Protein AF-A0A382U5X6-F1 (afdb_monomer_lite)

Sequence (295 aa):
SGGQSSEWSYINDYNFIKDKYFFIEQKFKSQYYPLKVNSGNLVHSYNPNGIIYDYEIYKKSITSNDEGVLDIVYGTAYINPQDFSSTQISGNWKKLIEGQDYEIDRLLGYIRLNTVSSQEAVAICYDYGDYDYNTGTFSQDSTVTNGTDLILIYDICKDPNYNGTDENCDTDGDGIVNEEGDDYDEFNDNPGFQPQEPKPITMKLIKLDSPTTPNYDTWALMFKNVYSLGNSISDLNSLELDMVYNNAGLEETHSQVNNFQSFLTIFGLDTRNSNGDELIDPSNEFYLGDGKIDN

Organism: NCBI:txid408172

pLDDT: mean 88.71, std 10.94, range [35.91, 98.62]

Structure (mmCIF, N/CA/C/O backbone):
data_AF-A0A382U5X6-F1
#
_entry.id   AF-A0A382U5X6-F1
#
loop_
_atom_site.group_PDB
_atom_site.id
_atom_site.type_symbol
_atom_site.label_atom_id
_atom_site.label_alt_id
_atom_site.label_comp_id
_atom_site.label_asym_id
_atom_site.label_entity_id
_atom_site.label_seq_id
_atom_site.pdbx_PDB_ins_code
_atom_site.Cartn_x
_atom_site.Cartn_y
_atom_site.Cartn_z
_atom_site.occupancy
_atom_site.B_iso_or_equiv
_atom_site.auth_seq_id
_atom_site.auth_comp_id
_atom_site.auth_asym_id
_atom_site.auth_atom_id
_atom_site.pdbx_PDB_model_num
ATOM 1 N N . SER A 1 1 ? -7.983 -30.057 39.182 1.00 38.06 1 SER A N 1
ATOM 2 C CA . SER A 1 1 ? -8.693 -28.772 39.263 1.00 38.06 1 SER A CA 1
ATOM 3 C C . SER A 1 1 ? -7.635 -27.688 39.300 1.00 38.06 1 SER A C 1
ATOM 5 O O . SER A 1 1 ? -7.040 -27.479 40.348 1.00 38.06 1 SER A O 1
ATOM 7 N N . GLY A 1 2 ? -7.258 -27.160 38.137 1.00 35.91 2 GLY A N 1
ATOM 8 C CA . GLY A 1 2 ? -6.264 -26.095 38.012 1.00 35.91 2 GLY A CA 1
ATOM 9 C C . GLY A 1 2 ? -6.978 -24.900 37.412 1.00 35.91 2 GLY A C 1
ATOM 10 O O . GLY A 1 2 ? -7.351 -24.959 36.246 1.00 35.91 2 GLY A O 1
ATOM 11 N N . GLY A 1 3 ? -7.263 -23.895 38.238 1.00 43.94 3 GLY A N 1
ATOM 12 C CA . GLY A 1 3 ? -7.874 -22.656 37.778 1.00 43.94 3 GLY A CA 1
ATOM 13 C C . GLY A 1 3 ? -6.908 -21.941 36.846 1.00 43.94 3 GLY A C 1
ATOM 14 O O . GLY A 1 3 ? -5.771 -21.677 37.232 1.00 43.94 3 GLY A O 1
ATOM 15 N N . GLN A 1 4 ? -7.349 -21.653 35.626 1.00 51.72 4 GLN A N 1
ATOM 16 C CA . GLN A 1 4 ? -6.751 -20.567 34.867 1.00 51.72 4 GLN A CA 1
ATOM 17 C C . GLN A 1 4 ? -7.168 -19.274 35.569 1.00 51.72 4 GLN A C 1
ATOM 19 O O . GLN A 1 4 ? -8.358 -19.040 35.778 1.00 51.72 4 GLN A O 1
ATOM 24 N N . SER A 1 5 ? -6.200 -18.482 36.022 1.00 56.75 5 SER A N 1
ATOM 25 C CA . SER A 1 5 ? -6.476 -17.119 36.459 1.00 56.75 5 SER A CA 1
ATOM 26 C C . SER A 1 5 ? -6.761 -16.284 35.217 1.00 56.75 5 SER A C 1
ATOM 28 O O . SER A 1 5 ? -5.902 -16.170 34.346 1.00 56.75 5 SER A O 1
ATOM 30 N N . SER A 1 6 ? -7.959 -15.713 35.133 1.00 61.34 6 SER A N 1
ATOM 31 C CA . SER A 1 6 ? -8.239 -14.608 34.221 1.00 61.34 6 SER A CA 1
ATOM 32 C C . SER A 1 6 ? -7.416 -13.401 34.682 1.00 61.34 6 SER A C 1
ATOM 34 O O . SER A 1 6 ? -7.640 -12.891 35.783 1.00 61.34 6 SER A O 1
ATOM 36 N N . GLU A 1 7 ? -6.439 -12.976 33.885 1.00 72.69 7 GLU A N 1
ATOM 37 C CA . GLU A 1 7 ? -5.672 -11.752 34.128 1.00 72.69 7 GLU A CA 1
ATOM 38 C C . GLU A 1 7 ? -6.124 -10.676 33.143 1.00 72.69 7 GLU A C 1
ATOM 40 O O . GLU A 1 7 ? -6.066 -10.870 31.931 1.00 72.69 7 GLU A O 1
ATOM 45 N N . TRP A 1 8 ? -6.571 -9.534 33.667 1.00 77.94 8 TRP A N 1
ATOM 46 C CA . TRP A 1 8 ? -6.856 -8.357 32.854 1.00 77.94 8 TRP A CA 1
ATOM 47 C C . TRP A 1 8 ? -5.548 -7.692 32.429 1.00 77.94 8 TRP A C 1
ATOM 49 O O . TRP A 1 8 ? -4.698 -7.382 33.269 1.00 77.94 8 TRP A O 1
ATOM 59 N N . SER A 1 9 ? -5.401 -7.428 31.133 1.00 85.25 9 SER A N 1
ATOM 60 C CA . SER A 1 9 ? -4.307 -6.623 30.589 1.00 85.25 9 SER A CA 1
ATOM 61 C C . SER A 1 9 ? -4.828 -5.270 30.123 1.00 85.25 9 SER A C 1
ATOM 63 O O . SER A 1 9 ? -5.747 -5.210 29.311 1.00 85.25 9 SER A O 1
ATOM 65 N N . TYR A 1 10 ? -4.204 -4.188 30.585 1.00 88.94 10 TYR A N 1
ATOM 66 C CA . TYR A 1 10 ? -4.558 -2.831 30.173 1.00 88.94 10 TYR A CA 1
ATOM 67 C C . TYR A 1 10 ? -3.724 -2.401 28.968 1.00 88.94 10 TYR A C 1
ATOM 69 O O . TYR A 1 10 ? -2.491 -2.465 28.994 1.00 88.94 10 TYR A O 1
ATOM 77 N N . ILE A 1 11 ? -4.396 -1.916 27.926 1.00 91.44 11 ILE A N 1
ATOM 78 C CA . ILE A 1 11 ? -3.765 -1.371 26.725 1.00 91.44 11 ILE A CA 1
ATOM 79 C C . ILE A 1 11 ? -4.291 0.049 26.530 1.00 91.44 11 ILE A C 1
ATOM 81 O O . ILE A 1 11 ? -5.480 0.249 26.308 1.00 91.44 11 ILE A O 1
ATOM 85 N N . ASN A 1 12 ? -3.403 1.041 26.615 1.00 92.81 12 ASN A N 1
ATOM 86 C CA . ASN A 1 12 ? -3.783 2.428 26.357 1.00 92.81 12 ASN A CA 1
ATOM 87 C C . ASN A 1 12 ? -4.057 2.650 24.864 1.00 92.81 12 ASN A C 1
ATOM 89 O O . ASN A 1 12 ? -3.434 2.016 24.009 1.00 92.81 12 ASN A O 1
ATOM 93 N N . ASP A 1 13 ? -4.910 3.620 24.546 1.00 90.88 13 ASP A N 1
ATOM 94 C CA . ASP A 1 13 ? -5.242 4.022 23.173 1.00 90.88 13 ASP A CA 1
ATOM 95 C C . ASP A 1 13 ? -3.999 4.363 22.328 1.00 90.88 13 ASP A C 1
ATOM 97 O O . ASP A 1 13 ? -3.944 4.036 21.143 1.00 90.88 13 ASP A O 1
ATOM 101 N N . TYR A 1 14 ? -2.958 4.927 22.946 1.00 90.88 14 TYR A N 1
ATOM 102 C CA . TYR A 1 14 ? -1.676 5.260 22.316 1.00 90.88 14 TYR A CA 1
ATOM 103 C C . TYR A 1 14 ? -0.675 4.090 22.202 1.00 90.88 14 TYR A C 1
ATOM 105 O O . TYR A 1 14 ? 0.412 4.276 21.641 1.00 90.88 14 TYR A O 1
ATOM 113 N N . ASN A 1 15 ? -1.017 2.897 22.706 1.00 93.81 15 ASN A N 1
ATOM 114 C CA . ASN A 1 15 ? -0.191 1.680 22.644 1.00 93.81 15 ASN A CA 1
ATOM 115 C C . ASN A 1 15 ? -0.479 0.809 21.403 1.00 93.81 15 ASN A C 1
ATOM 117 O O . ASN A 1 15 ? -0.161 -0.381 21.392 1.00 93.81 15 ASN A O 1
ATOM 121 N N . PHE A 1 16 ? -1.075 1.373 20.350 1.00 93.75 16 PHE A N 1
ATOM 122 C CA . PHE A 1 16 ? -1.226 0.675 19.073 1.00 93.75 16 PHE A CA 1
ATOM 123 C C . PHE A 1 16 ? 0.141 0.276 18.485 1.00 93.75 16 PHE A C 1
ATOM 125 O O . PHE A 1 16 ? 1.172 0.909 18.739 1.00 93.75 16 PHE A O 1
ATOM 132 N N . ILE A 1 17 ? 0.153 -0.774 17.666 1.00 93.50 17 ILE A N 1
ATOM 133 C CA . ILE A 1 17 ? 1.356 -1.275 17.001 1.00 93.50 17 ILE A CA 1
ATOM 134 C C . ILE A 1 17 ? 1.826 -0.247 15.965 1.00 93.50 17 ILE A C 1
ATOM 136 O O . ILE A 1 17 ? 1.115 0.072 15.013 1.00 93.50 17 ILE A O 1
ATOM 140 N N . LYS A 1 18 ? 3.049 0.255 16.139 1.00 92.56 18 LYS A N 1
ATOM 141 C CA . LYS A 1 18 ? 3.674 1.249 15.254 1.00 92.56 18 LYS A CA 1
ATOM 142 C C . LYS A 1 18 ? 4.521 0.586 14.175 1.00 92.56 18 LYS A C 1
ATOM 144 O O . LYS A 1 18 ? 5.005 -0.526 14.367 1.00 92.56 18 LYS A O 1
ATOM 149 N N . ASP A 1 19 ? 4.700 1.293 13.060 1.00 93.38 19 ASP A N 1
ATOM 150 C CA . ASP A 1 19 ? 5.610 0.931 11.961 1.00 93.38 19 ASP A CA 1
ATOM 151 C C . ASP A 1 19 ? 5.390 -0.462 11.344 1.00 93.38 19 ASP A C 1
ATOM 153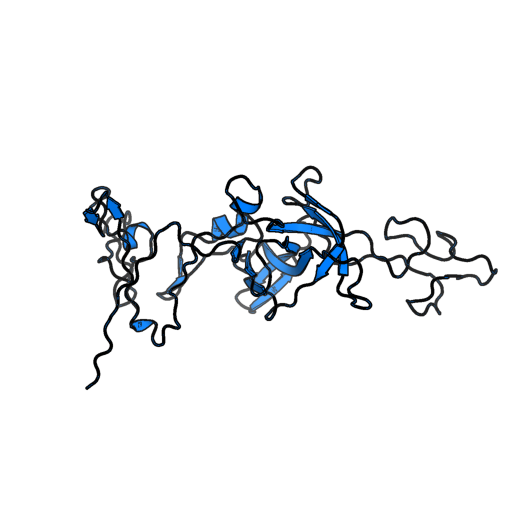 O O . ASP A 1 19 ? 6.279 -0.993 10.684 1.00 93.38 19 ASP A O 1
ATOM 157 N N . LYS A 1 20 ? 4.198 -1.046 11.523 1.00 95.12 20 LYS A N 1
ATOM 158 C CA . LYS A 1 20 ? 3.883 -2.400 11.047 1.00 95.12 20 LYS A CA 1
ATOM 159 C C . LYS A 1 20 ? 2.759 -2.446 10.022 1.00 95.12 20 LYS A C 1
ATOM 161 O O . LYS A 1 20 ? 2.843 -3.222 9.079 1.00 95.12 20 LYS A O 1
ATOM 166 N N . TYR A 1 21 ? 1.724 -1.633 10.198 1.00 97.12 21 TYR A N 1
ATOM 167 C CA . TYR A 1 21 ? 0.546 -1.635 9.337 1.00 97.12 21 TYR A CA 1
ATOM 168 C C . TYR A 1 21 ? 0.398 -0.287 8.640 1.00 97.12 21 TYR A C 1
ATOM 170 O O . TYR A 1 21 ? 0.416 0.759 9.297 1.00 97.12 21 TYR A O 1
ATOM 178 N N . PHE A 1 22 ? 0.224 -0.310 7.322 1.00 97.81 22 PHE A N 1
ATOM 179 C CA . PHE A 1 22 ? 0.065 0.891 6.507 1.00 97.81 22 PHE A CA 1
ATOM 180 C C . PHE A 1 22 ? -1.039 0.681 5.480 1.00 97.81 22 PHE A C 1
ATOM 182 O O . PHE A 1 22 ? -1.065 -0.332 4.790 1.00 97.81 22 PHE A O 1
ATOM 189 N N . PHE A 1 23 ? -1.938 1.648 5.352 1.00 98.12 23 PHE A N 1
ATOM 190 C CA . PHE A 1 23 ? -2.791 1.744 4.178 1.00 98.12 23 PHE A CA 1
ATOM 191 C C . PHE A 1 23 ? -1.944 2.156 2.979 1.00 98.12 23 PHE A C 1
ATOM 193 O O . PHE A 1 23 ? -1.077 3.021 3.097 1.00 98.12 23 PHE A O 1
ATOM 200 N N . ILE A 1 24 ? -2.225 1.573 1.820 1.00 97.75 24 ILE A N 1
ATOM 201 C CA . ILE A 1 24 ? -1.550 1.933 0.570 1.00 97.75 24 ILE A CA 1
ATOM 202 C C . ILE A 1 24 ? -1.924 3.367 0.201 1.00 97.75 24 ILE A C 1
ATOM 204 O O . ILE A 1 24 ? -1.068 4.155 -0.180 1.00 97.75 24 ILE A O 1
ATOM 208 N N . GLU A 1 25 ? -3.184 3.747 0.422 1.00 95.81 25 GLU A N 1
ATOM 209 C CA . GLU A 1 25 ? -3.695 5.093 0.194 1.00 95.81 25 GLU A CA 1
ATOM 210 C C . GLU A 1 25 ? -4.748 5.513 1.213 1.00 95.81 25 GLU A C 1
ATOM 212 O O . GLU A 1 25 ? -5.454 4.702 1.816 1.00 95.81 25 GLU A O 1
ATOM 217 N N . GLN A 1 26 ? -4.936 6.828 1.310 1.00 93.81 26 GLN A N 1
ATOM 218 C CA . GLN A 1 26 ? -5.955 7.429 2.158 1.00 93.81 26 GLN A CA 1
ATOM 219 C C . GLN A 1 26 ? -7.383 6.991 1.782 1.00 93.81 26 GLN A C 1
ATOM 221 O O . GLN A 1 26 ? -8.228 6.901 2.671 1.00 93.81 26 GLN A O 1
ATOM 226 N N . LYS A 1 27 ? -7.655 6.679 0.504 1.00 93.25 27 LYS A N 1
ATOM 227 C CA . LYS A 1 27 ? -8.984 6.226 0.054 1.00 93.25 27 LYS A CA 1
ATOM 228 C C . LYS A 1 27 ? -9.398 4.891 0.683 1.00 93.25 27 LYS A C 1
ATOM 230 O O . LYS A 1 27 ? -10.549 4.734 1.081 1.00 93.25 27 LYS A O 1
ATOM 235 N N . PHE A 1 28 ? -8.450 3.968 0.835 1.00 95.94 28 PHE A N 1
ATOM 236 C CA . PHE A 1 28 ? -8.688 2.669 1.460 1.00 95.94 28 PHE A CA 1
ATOM 237 C C . PHE A 1 28 ? -8.982 2.845 2.946 1.00 95.94 28 PHE A C 1
ATOM 239 O O . PHE A 1 28 ? -9.991 2.365 3.458 1.00 95.94 28 PHE A O 1
ATOM 246 N N . LYS A 1 29 ? -8.183 3.683 3.613 1.00 94.38 29 LYS A N 1
ATOM 247 C CA . LYS A 1 29 ? -8.413 4.064 5.007 1.00 94.38 29 LYS A CA 1
ATOM 248 C C . LYS A 1 29 ? -9.790 4.691 5.234 1.00 94.38 29 LYS A C 1
ATOM 250 O O . LYS A 1 29 ? -10.439 4.382 6.227 1.00 94.38 29 LYS A O 1
ATOM 255 N N . SER A 1 30 ? -10.232 5.582 4.343 1.00 92.25 30 SER A N 1
ATOM 256 C CA . SER A 1 30 ? -11.528 6.256 4.483 1.00 92.25 30 SER A CA 1
ATOM 257 C C . SER A 1 30 ? -12.727 5.330 4.277 1.00 92.25 30 SER A C 1
ATOM 259 O O . SER A 1 30 ? -13.818 5.665 4.717 1.00 92.25 30 SER A O 1
ATOM 261 N N . GLN A 1 31 ? -12.535 4.190 3.608 1.00 91.56 31 GLN A N 1
ATOM 262 C CA . GLN A 1 31 ? -13.571 3.175 3.387 1.00 91.56 31 GLN A CA 1
ATOM 263 C C . GLN A 1 31 ? -13.584 2.097 4.475 1.00 91.56 31 GLN A C 1
ATOM 265 O O . GLN A 1 31 ? -14.618 1.477 4.707 1.00 91.56 31 GLN A O 1
ATOM 270 N N . TYR A 1 32 ? -12.452 1.898 5.152 1.00 90.88 32 TYR A N 1
ATOM 271 C CA . TYR A 1 32 ? -12.243 0.837 6.134 1.00 90.88 32 TYR A CA 1
ATOM 272 C C . TYR A 1 32 ? -13.220 0.892 7.324 1.00 90.88 32 TYR A C 1
ATOM 274 O O . TYR A 1 32 ? -13.565 -0.142 7.906 1.00 90.88 32 TYR A O 1
ATOM 282 N N . TYR A 1 33 ? -13.680 2.101 7.662 1.00 85.81 33 TYR A N 1
ATOM 283 C CA . TYR A 1 33 ? -14.683 2.378 8.686 1.00 85.81 33 TYR A CA 1
ATOM 284 C C . TYR A 1 33 ? -15.804 3.278 8.131 1.00 85.81 33 TYR A C 1
ATOM 286 O O . TYR A 1 33 ? -15.546 4.083 7.236 1.00 85.81 33 TYR A O 1
ATOM 294 N N . PRO A 1 34 ? -17.026 3.219 8.690 1.00 83.19 34 PRO A N 1
ATOM 295 C CA . PRO A 1 34 ? -17.451 2.330 9.774 1.00 83.19 34 PRO A CA 1
ATOM 296 C C . PRO A 1 34 ? -17.554 0.863 9.328 1.00 83.19 34 PRO A C 1
ATOM 298 O O . PRO A 1 34 ? -17.600 0.556 8.135 1.00 83.19 34 PRO A O 1
ATOM 301 N N . LEU A 1 35 ? -17.574 -0.046 10.305 1.00 82.12 35 LEU A N 1
ATOM 302 C CA . LEU A 1 35 ? -17.834 -1.464 10.054 1.00 82.12 35 LEU A CA 1
ATOM 303 C C . LEU A 1 35 ? -19.263 -1.646 9.533 1.00 82.12 35 LEU A C 1
ATOM 305 O O . LEU A 1 35 ? -20.164 -0.880 9.879 1.00 82.12 35 LEU A O 1
ATOM 309 N N . LYS A 1 36 ? -19.470 -2.667 8.702 1.00 78.19 36 LYS A N 1
ATOM 310 C CA . LYS A 1 36 ? -20.789 -3.054 8.195 1.00 78.19 36 LYS A CA 1
ATOM 311 C C . LYS A 1 36 ? -21.181 -4.434 8.678 1.00 78.19 36 LYS A C 1
ATOM 313 O O . LYS A 1 36 ? -20.342 -5.266 9.008 1.00 78.19 36 LYS A O 1
ATOM 318 N N . VAL A 1 37 ? -22.483 -4.677 8.669 1.00 72.56 37 VAL A N 1
ATOM 319 C CA . VAL A 1 37 ? -23.058 -5.977 8.984 1.00 72.56 37 VAL A CA 1
ATOM 320 C C . VAL A 1 37 ? -23.061 -6.854 7.742 1.00 72.56 37 VAL A C 1
ATOM 322 O O . VAL A 1 37 ? -23.619 -6.479 6.712 1.00 72.56 37 VAL A O 1
ATOM 325 N N . ASN A 1 38 ? -22.461 -8.037 7.849 1.00 75.56 38 ASN A N 1
ATOM 326 C CA . ASN A 1 38 ? -22.581 -9.085 6.845 1.00 75.56 38 ASN A CA 1
ATOM 327 C C . ASN A 1 38 ? -22.819 -10.428 7.536 1.00 75.56 38 ASN A C 1
ATOM 329 O O . ASN A 1 38 ? -21.957 -10.918 8.262 1.00 75.56 38 ASN A O 1
ATOM 333 N N . SER A 1 39 ? -23.999 -11.011 7.306 1.00 74.81 39 SER A N 1
ATOM 334 C CA . SER A 1 39 ? -24.390 -12.326 7.836 1.00 74.81 39 SER A CA 1
ATOM 335 C C . SER A 1 39 ? -24.188 -12.459 9.352 1.00 74.81 39 SER A C 1
ATOM 337 O O . SER A 1 39 ? -23.677 -13.467 9.826 1.00 74.81 39 SER A O 1
ATOM 339 N N . GLY A 1 40 ? -24.544 -11.414 10.106 1.00 66.06 40 GLY A N 1
ATOM 340 C CA . GLY A 1 40 ? -24.406 -11.389 11.565 1.00 66.06 40 GLY A CA 1
ATOM 341 C C . GLY A 1 40 ? -23.000 -11.074 12.085 1.00 66.06 40 GLY A C 1
ATOM 342 O O . GLY A 1 40 ? -22.837 -10.975 13.293 1.00 66.06 40 GLY A O 1
ATOM 343 N N . ASN A 1 41 ? -22.009 -10.841 11.211 1.00 71.44 41 ASN A N 1
ATOM 344 C CA . ASN A 1 41 ? -20.644 -10.447 11.583 1.00 71.44 41 ASN A CA 1
ATOM 345 C C . ASN A 1 41 ? -20.367 -8.972 11.262 1.00 71.44 41 ASN A C 1
ATOM 347 O O . ASN A 1 41 ? -20.966 -8.390 10.352 1.00 71.44 41 ASN A O 1
ATOM 351 N N . LEU A 1 42 ? -19.500 -8.327 12.050 1.00 76.12 42 LEU A N 1
ATOM 352 C CA . LEU A 1 42 ? -18.957 -7.009 11.708 1.00 76.12 42 LEU A CA 1
ATOM 353 C C . LEU A 1 42 ? -17.804 -7.208 10.727 1.00 76.12 42 LEU A C 1
ATOM 355 O O . LEU A 1 42 ? -16.870 -7.956 11.003 1.00 76.12 42 LEU A O 1
ATOM 359 N N . VAL A 1 43 ? -17.877 -6.549 9.577 1.00 83.69 43 VAL A N 1
ATOM 360 C CA . VAL A 1 43 ? -16.863 -6.635 8.527 1.00 83.69 43 VAL A CA 1
ATOM 361 C C . VAL A 1 43 ? -16.417 -5.246 8.097 1.00 83.69 43 VAL A C 1
ATOM 363 O O . VAL A 1 43 ? -17.193 -4.286 8.110 1.00 83.69 43 VAL A O 1
ATOM 366 N N . HIS A 1 44 ? -15.155 -5.136 7.695 1.00 90.19 44 HIS A N 1
ATOM 367 C CA . HIS A 1 44 ? -14.653 -3.931 7.048 1.00 90.19 44 HIS A CA 1
ATOM 368 C C . HIS A 1 44 ? -15.320 -3.738 5.688 1.00 90.19 44 HIS A C 1
ATOM 370 O O . HIS A 1 44 ? -15.681 -4.697 5.003 1.00 90.19 44 HIS A O 1
ATOM 376 N N . SER A 1 45 ? -15.488 -2.478 5.301 1.00 88.94 45 SER A N 1
ATOM 377 C CA . SER A 1 45 ? -16.020 -2.129 3.989 1.00 88.94 45 SER A CA 1
ATOM 378 C C . SER A 1 45 ? -14.897 -1.834 3.008 1.00 88.94 45 SER A C 1
ATOM 380 O O . SER A 1 45 ? -13.878 -1.253 3.370 1.00 88.94 45 SER A O 1
ATOM 382 N N . TYR A 1 46 ? -15.135 -2.162 1.745 1.00 92.44 46 TYR A N 1
ATOM 383 C CA . TYR A 1 46 ? -14.327 -1.711 0.620 1.00 92.44 46 TYR A CA 1
ATOM 384 C C . TYR A 1 46 ? -15.219 -1.425 -0.585 1.00 92.44 46 TYR A C 1
ATOM 386 O O . TYR A 1 46 ? -16.371 -1.869 -0.642 1.00 92.44 46 TYR A O 1
ATOM 394 N N . ASN A 1 47 ? -14.696 -0.654 -1.537 1.00 92.94 47 ASN A N 1
ATOM 395 C CA . ASN A 1 47 ? -15.297 -0.529 -2.857 1.00 92.94 47 ASN A CA 1
ATOM 396 C C . ASN A 1 47 ? -14.719 -1.631 -3.755 1.00 92.94 47 ASN A C 1
ATOM 398 O O . ASN A 1 47 ? -13.505 -1.626 -3.949 1.00 92.94 47 ASN A O 1
ATOM 402 N N . PRO A 1 48 ? -15.534 -2.551 -4.303 1.00 94.31 48 PRO A N 1
ATOM 403 C CA . PRO A 1 48 ? -15.036 -3.568 -5.226 1.00 94.31 48 PRO A CA 1
ATOM 404 C C . PRO A 1 48 ? -14.421 -2.967 -6.489 1.00 94.31 48 PRO A C 1
ATOM 406 O O . PRO A 1 48 ? -13.591 -3.634 -7.090 1.00 94.31 48 PRO A O 1
ATOM 409 N N . ASN A 1 49 ? -14.787 -1.730 -6.852 1.00 94.56 49 ASN A N 1
ATOM 410 C CA . ASN A 1 49 ? -14.220 -1.030 -7.995 1.00 94.56 49 ASN A CA 1
ATOM 411 C C . ASN A 1 49 ? -13.129 -0.054 -7.531 1.00 94.56 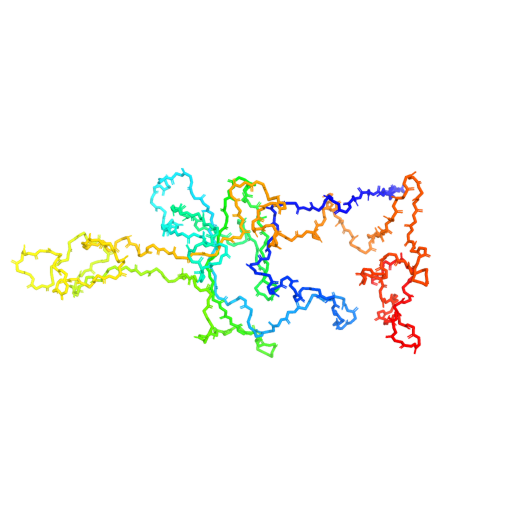49 ASN A C 1
ATOM 413 O O . ASN A 1 49 ? -13.423 0.951 -6.872 1.00 94.56 49 ASN A O 1
ATOM 417 N N . GLY A 1 50 ? -11.870 -0.340 -7.849 1.00 93.88 50 GLY A N 1
ATOM 418 C CA . GLY A 1 50 ? -10.710 0.427 -7.381 1.00 93.88 50 GLY A CA 1
ATOM 419 C C . GLY A 1 50 ? -9.951 -0.203 -6.208 1.00 93.88 50 GLY A C 1
ATOM 420 O O . GLY A 1 50 ? -9.393 0.534 -5.384 1.00 93.88 50 GLY A O 1
ATOM 421 N N . ILE A 1 51 ? -9.928 -1.537 -6.154 1.00 96.88 51 ILE A N 1
ATOM 422 C CA . ILE A 1 51 ? -9.054 -2.348 -5.290 1.00 96.88 51 ILE A CA 1
ATOM 423 C C . ILE A 1 51 ? -7.608 -2.347 -5.813 1.00 96.88 51 ILE A C 1
ATOM 425 O O . ILE A 1 51 ? -7.317 -1.759 -6.857 1.00 96.88 51 ILE A O 1
ATOM 429 N N . ILE A 1 52 ? -6.695 -3.014 -5.106 1.00 98.00 52 ILE A N 1
ATOM 430 C CA . ILE A 1 52 ? -5.333 -3.267 -5.599 1.00 98.00 52 ILE A CA 1
ATOM 431 C C . ILE A 1 52 ? -5.336 -4.503 -6.503 1.00 98.00 52 ILE A C 1
ATOM 433 O O . ILE A 1 52 ? -5.565 -5.626 -6.043 1.00 98.00 52 ILE A O 1
ATOM 437 N N . TYR A 1 53 ? -5.084 -4.301 -7.795 1.00 97.62 53 TYR A N 1
ATOM 438 C CA . TYR A 1 53 ? -4.975 -5.383 -8.764 1.00 97.62 53 TYR A CA 1
ATOM 439 C C . TYR A 1 53 ? -3.594 -6.029 -8.676 1.00 97.62 53 TYR A C 1
ATOM 441 O O . TYR A 1 53 ? -3.423 -6.956 -7.893 1.00 97.62 53 TYR A O 1
ATOM 449 N N . ASP A 1 54 ? -2.618 -5.555 -9.431 1.00 96.94 54 ASP A N 1
ATOM 450 C CA . ASP A 1 54 ? -1.260 -6.085 -9.389 1.00 96.94 54 ASP A CA 1
ATOM 451 C C . ASP A 1 54 ? -0.387 -5.210 -8.486 1.00 96.94 54 ASP A C 1
ATOM 453 O O . ASP A 1 54 ? -0.744 -4.054 -8.232 1.00 96.94 54 ASP A O 1
ATOM 457 N N . TYR A 1 55 ? 0.696 -5.757 -7.938 1.00 98.00 55 TYR A N 1
ATOM 458 C CA . TYR A 1 55 ? 1.581 -5.015 -7.041 1.00 98.00 55 TYR A CA 1
ATOM 459 C C . TYR A 1 55 ? 2.968 -5.631 -6.895 1.00 98.00 55 TYR A C 1
ATOM 461 O O . TYR A 1 55 ? 3.158 -6.844 -6.902 1.00 98.00 55 TYR A O 1
ATOM 469 N N . GLU A 1 56 ? 3.929 -4.759 -6.608 1.00 97.69 56 GLU A N 1
ATOM 470 C CA . GLU A 1 56 ? 5.249 -5.117 -6.114 1.00 97.69 56 GLU A CA 1
ATOM 471 C C . GLU A 1 56 ? 5.614 -4.216 -4.936 1.00 97.69 56 GLU A C 1
ATOM 473 O O . GLU A 1 56 ? 5.440 -2.997 -4.988 1.00 97.69 56 GLU A O 1
ATOM 478 N N . ILE A 1 57 ? 6.116 -4.814 -3.854 1.00 97.81 57 ILE A N 1
ATOM 479 C CA . ILE A 1 57 ? 6.551 -4.085 -2.659 1.00 97.81 57 ILE A CA 1
ATOM 480 C C . ILE A 1 57 ? 8.065 -4.115 -2.589 1.00 97.81 57 ILE A C 1
ATOM 482 O O . ILE A 1 57 ? 8.680 -5.166 -2.762 1.00 97.81 57 ILE A O 1
ATOM 486 N N . TYR A 1 58 ? 8.655 -2.979 -2.244 1.00 96.50 58 TYR A N 1
ATOM 487 C CA . TYR A 1 58 ? 10.090 -2.839 -2.100 1.00 96.50 58 TYR A CA 1
ATOM 488 C C . TYR A 1 58 ? 10.448 -2.194 -0.773 1.00 96.50 58 TYR A C 1
ATOM 490 O O . TYR A 1 58 ? 9.720 -1.352 -0.242 1.00 96.50 58 TYR A O 1
ATOM 498 N N . LYS A 1 59 ? 11.632 -2.530 -0.272 1.00 95.50 59 LYS A N 1
ATOM 499 C CA . LYS A 1 59 ? 12.293 -1.776 0.788 1.00 95.50 59 LYS A CA 1
ATOM 500 C C . LYS A 1 59 ? 13.529 -1.072 0.266 1.00 95.50 59 LYS A C 1
ATOM 502 O O . LYS A 1 59 ? 14.164 -1.520 -0.690 1.00 95.50 59 LYS A O 1
ATOM 507 N N . LYS A 1 60 ? 13.906 0.021 0.919 1.00 93.62 60 LYS A N 1
ATOM 508 C CA . LYS A 1 60 ? 15.113 0.753 0.551 1.00 93.62 60 LYS A CA 1
ATOM 509 C C . LYS A 1 60 ? 16.356 -0.107 0.771 1.00 93.62 60 LYS A C 1
ATOM 511 O O . LYS A 1 60 ? 16.555 -0.617 1.871 1.00 93.62 60 LYS A O 1
ATOM 516 N N . SER A 1 61 ? 17.195 -0.249 -0.257 1.00 86.69 61 SER A N 1
ATOM 517 C CA . SER A 1 61 ? 18.485 -0.930 -0.108 1.00 86.69 61 SER A CA 1
ATOM 518 C C . SER A 1 61 ? 19.557 0.043 0.386 1.00 86.69 61 SER A C 1
ATOM 520 O O . SER A 1 61 ? 19.656 1.168 -0.109 1.00 86.69 61 SER A O 1
ATOM 522 N N . ILE A 1 62 ? 20.366 -0.400 1.352 1.00 74.38 62 ILE A N 1
ATOM 523 C CA . ILE A 1 62 ? 21.499 0.353 1.922 1.00 74.38 62 ILE A CA 1
ATOM 524 C C . ILE A 1 62 ? 22.856 -0.075 1.345 1.00 74.38 62 ILE A C 1
ATOM 526 O O . ILE A 1 62 ? 23.854 0.615 1.540 1.00 74.38 62 ILE A O 1
ATOM 530 N N . THR A 1 63 ? 22.902 -1.195 0.625 1.00 66.31 63 THR A N 1
ATOM 531 C CA . THR A 1 63 ? 24.079 -1.689 -0.091 1.00 66.31 63 THR A CA 1
ATOM 532 C C . THR A 1 63 ? 23.781 -1.686 -1.588 1.00 66.31 63 THR A C 1
ATOM 534 O O . THR A 1 63 ? 22.721 -2.120 -2.035 1.00 66.31 63 THR A O 1
ATOM 537 N N . SER A 1 64 ? 24.725 -1.185 -2.385 1.00 56.09 64 SER A N 1
ATOM 538 C CA . SER A 1 64 ? 24.690 -1.277 -3.852 1.00 56.09 64 SER A CA 1
ATOM 539 C C . SER A 1 64 ? 24.913 -2.708 -4.360 1.00 56.09 64 SER A C 1
ATOM 541 O O . SER A 1 64 ? 24.759 -2.966 -5.546 1.00 56.09 64 SER A O 1
ATOM 543 N N . ASN A 1 65 ? 25.274 -3.630 -3.461 1.00 52.00 65 ASN A N 1
ATOM 544 C CA . ASN A 1 65 ? 25.781 -4.954 -3.777 1.00 52.00 65 ASN A CA 1
ATOM 545 C C . ASN A 1 65 ? 25.059 -6.003 -2.909 1.00 52.00 65 ASN A C 1
ATOM 547 O O . ASN A 1 65 ? 25.631 -6.499 -1.941 1.00 52.00 65 ASN A O 1
ATOM 551 N N . ASP A 1 66 ? 23.817 -6.356 -3.238 1.00 47.28 66 ASP A N 1
ATOM 552 C CA . ASP A 1 66 ? 23.415 -7.760 -3.077 1.00 47.28 66 ASP A CA 1
ATOM 553 C C . ASP A 1 66 ? 23.775 -8.420 -4.415 1.00 47.28 66 ASP A C 1
ATOM 555 O O . ASP A 1 66 ? 22.969 -8.467 -5.341 1.00 47.28 66 ASP A O 1
ATOM 559 N N . GLU A 1 67 ? 25.054 -8.775 -4.569 1.00 39.00 67 GLU A N 1
ATOM 560 C CA . GLU A 1 67 ? 25.629 -9.266 -5.826 1.00 39.00 67 GLU A CA 1
ATOM 561 C C . GLU A 1 67 ? 24.782 -10.409 -6.420 1.00 39.00 67 GLU A C 1
ATOM 563 O O . GLU A 1 67 ? 24.622 -11.462 -5.803 1.00 39.00 67 GLU A O 1
ATOM 568 N N . GLY A 1 68 ? 24.247 -10.199 -7.629 1.00 46.09 68 GLY A N 1
ATOM 569 C CA . GLY A 1 68 ? 23.609 -11.238 -8.446 1.00 46.09 68 GLY A CA 1
ATOM 570 C C . GLY A 1 68 ? 22.110 -11.476 -8.231 1.00 46.09 68 GLY A C 1
ATOM 571 O O . GLY A 1 68 ? 21.596 -12.470 -8.741 1.00 46.09 68 GLY A O 1
ATOM 572 N N . VAL A 1 69 ? 21.397 -10.613 -7.501 1.00 51.12 69 VAL A N 1
ATOM 573 C CA . VAL A 1 69 ? 19.954 -10.789 -7.263 1.00 51.12 69 VAL A CA 1
ATOM 574 C C . VAL A 1 69 ? 19.140 -9.896 -8.209 1.00 51.12 69 VAL A C 1
ATOM 576 O O . VAL A 1 69 ? 19.201 -8.675 -8.105 1.00 51.12 69 VAL A O 1
ATOM 579 N N . LEU A 1 70 ? 18.326 -10.506 -9.080 1.00 62.56 70 LEU A N 1
ATOM 580 C CA . LEU A 1 70 ? 17.368 -9.870 -10.013 1.00 62.56 70 LEU A CA 1
ATOM 581 C C . LEU A 1 70 ? 16.229 -9.076 -9.322 1.00 62.56 70 LEU A C 1
ATOM 583 O O . LEU A 1 70 ? 15.243 -8.717 -9.956 1.00 62.56 70 LEU A O 1
ATOM 587 N N . ASP A 1 71 ? 16.359 -8.802 -8.023 1.00 78.88 71 ASP A N 1
ATOM 588 C CA . ASP A 1 71 ? 15.310 -8.241 -7.168 1.00 78.88 71 ASP A CA 1
ATOM 589 C C . ASP A 1 71 ? 15.618 -6.796 -6.735 1.00 78.88 71 ASP A C 1
ATOM 591 O O . ASP A 1 71 ? 14.931 -6.259 -5.862 1.00 78.88 71 ASP A O 1
ATOM 595 N N . ILE A 1 72 ? 16.670 -6.168 -7.277 1.00 87.94 72 ILE A N 1
ATOM 596 C CA . ILE A 1 72 ? 17.000 -4.759 -7.021 1.00 87.94 72 ILE A CA 1
ATOM 597 C C . ILE A 1 72 ? 16.674 -3.915 -8.246 1.00 87.94 72 ILE A C 1
ATOM 599 O O . ILE A 1 72 ? 17.122 -4.202 -9.350 1.00 87.94 72 ILE A O 1
ATOM 603 N N . VAL A 1 73 ? 15.956 -2.823 -8.009 1.00 90.31 73 VAL A N 1
ATOM 604 C CA . VAL A 1 73 ? 15.602 -1.822 -9.016 1.00 90.31 73 VAL A CA 1
ATOM 605 C C . VAL A 1 73 ? 16.046 -0.439 -8.551 1.00 90.31 73 VAL A C 1
ATOM 607 O O . VAL A 1 73 ? 16.019 -0.124 -7.355 1.00 90.31 73 VAL A O 1
ATOM 610 N N . TYR A 1 74 ? 16.480 0.398 -9.489 1.00 92.25 74 TYR A N 1
ATOM 611 C CA . TYR A 1 74 ? 16.720 1.813 -9.226 1.00 92.25 74 TYR A CA 1
ATOM 612 C C . TYR A 1 74 ? 15.433 2.599 -9.483 1.00 92.25 74 TYR A C 1
ATOM 614 O O . TYR A 1 74 ? 14.717 2.341 -10.446 1.00 92.25 74 TYR A O 1
ATOM 622 N N . GLY A 1 75 ? 15.125 3.568 -8.626 1.00 94.94 75 GLY A N 1
ATOM 623 C CA . GLY A 1 75 ? 13.925 4.373 -8.803 1.00 94.94 75 GLY A CA 1
ATOM 624 C C . GLY A 1 75 ? 13.697 5.397 -7.704 1.00 94.94 75 GLY A C 1
ATOM 625 O O . GLY A 1 75 ? 14.487 5.532 -6.759 1.00 94.94 75 GLY A O 1
ATOM 626 N N . THR A 1 76 ? 12.582 6.112 -7.815 1.00 97.94 76 THR A N 1
ATOM 627 C CA . THR A 1 76 ? 12.151 7.099 -6.821 1.00 97.94 76 THR A CA 1
ATOM 628 C C . THR A 1 76 ? 10.762 6.764 -6.298 1.00 97.94 76 THR A C 1
ATOM 630 O O . THR A 1 76 ? 9.811 6.610 -7.057 1.00 97.94 76 THR A O 1
ATOM 633 N N . ALA A 1 77 ? 10.648 6.655 -4.975 1.00 98.44 77 ALA A N 1
ATOM 634 C CA . ALA A 1 77 ? 9.380 6.471 -4.289 1.00 98.44 77 ALA A CA 1
ATOM 635 C C . ALA A 1 77 ? 8.850 7.816 -3.793 1.00 98.44 77 ALA A C 1
ATOM 637 O O . ALA A 1 77 ? 9.550 8.502 -3.051 1.00 98.44 77 ALA A O 1
ATOM 638 N N . TYR A 1 78 ? 7.613 8.152 -4.145 1.00 98.50 78 TYR A N 1
ATOM 639 C CA . TYR A 1 78 ? 6.941 9.411 -3.819 1.00 98.50 78 TYR A CA 1
ATOM 640 C C . TYR A 1 78 ? 5.721 9.160 -2.939 1.00 98.50 78 TYR A C 1
ATOM 642 O O . TYR A 1 78 ? 4.978 8.206 -3.168 1.00 98.50 78 TYR A O 1
ATOM 650 N N . ILE A 1 79 ? 5.429 10.031 -1.974 1.00 96.75 79 ILE A N 1
ATOM 651 C CA . ILE A 1 79 ? 4.167 9.935 -1.222 1.00 96.75 79 ILE A CA 1
ATOM 652 C C . ILE A 1 79 ? 2.954 10.073 -2.163 1.00 96.75 79 ILE A C 1
ATOM 654 O O . ILE A 1 79 ? 1.949 9.364 -2.010 1.00 96.75 79 ILE A O 1
ATOM 658 N N . ASN A 1 80 ? 3.083 10.925 -3.185 1.00 96.75 80 ASN A N 1
ATOM 659 C CA . ASN A 1 80 ? 2.172 11.024 -4.316 1.00 96.75 80 ASN A CA 1
ATOM 660 C C . ASN A 1 80 ? 2.949 10.844 -5.638 1.00 96.75 80 ASN A C 1
ATOM 662 O O . ASN A 1 80 ? 3.569 11.800 -6.094 1.00 96.75 80 ASN A O 1
ATOM 666 N N . PRO A 1 81 ? 2.896 9.664 -6.281 1.00 97.50 81 PRO A N 1
ATOM 667 C CA . PRO A 1 81 ? 3.611 9.402 -7.539 1.00 97.50 81 PRO A CA 1
ATOM 668 C C . PRO A 1 81 ? 3.177 10.271 -8.724 1.00 97.50 81 PRO A C 1
ATOM 670 O O . PRO A 1 81 ? 3.911 10.396 -9.694 1.00 97.50 81 PRO A O 1
ATOM 673 N N . GLN A 1 82 ? 2.005 10.907 -8.651 1.00 95.69 82 GLN A N 1
ATOM 674 C CA . GLN A 1 82 ? 1.535 11.845 -9.677 1.00 95.69 82 GLN A CA 1
ATOM 6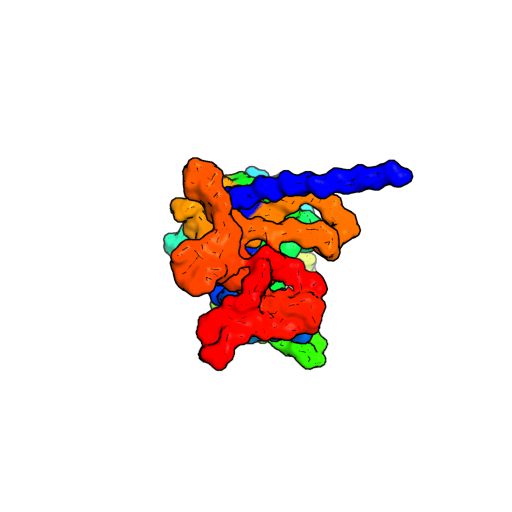75 C C . GLN A 1 82 ? 1.998 13.291 -9.430 1.00 95.69 82 GLN A C 1
ATOM 677 O O . GLN A 1 82 ? 1.749 14.171 -10.252 1.00 95.69 82 GLN A O 1
ATOM 682 N N . ASP A 1 83 ? 2.657 13.549 -8.298 1.00 96.94 83 ASP A N 1
ATOM 683 C CA . ASP A 1 83 ? 3.253 14.835 -7.948 1.00 96.94 83 ASP A CA 1
ATOM 684 C C . ASP A 1 83 ? 4.731 14.637 -7.600 1.00 96.94 83 ASP A C 1
ATOM 686 O O . ASP A 1 83 ? 5.099 14.337 -6.459 1.00 96.94 83 ASP A O 1
ATOM 690 N N . PHE A 1 84 ? 5.591 14.856 -8.594 1.00 95.06 84 PHE A N 1
ATOM 691 C CA . PHE A 1 84 ? 7.039 14.697 -8.463 1.00 95.06 84 PHE A CA 1
ATOM 692 C C . PHE A 1 84 ? 7.716 15.739 -7.556 1.00 95.06 84 PHE A C 1
ATOM 694 O O . PHE A 1 84 ? 8.931 15.696 -7.390 1.00 95.06 84 PHE A O 1
ATOM 701 N N . SER A 1 85 ? 6.964 16.691 -6.991 1.00 96.94 85 SER A N 1
ATOM 702 C CA . SER A 1 85 ? 7.463 17.607 -5.957 1.00 96.94 85 SER A CA 1
ATOM 703 C C . SER A 1 85 ? 7.140 17.144 -4.532 1.00 96.94 85 SER A C 1
ATOM 705 O O . SER A 1 85 ? 7.598 17.756 -3.564 1.00 96.94 85 SER A O 1
ATOM 707 N N . SER A 1 86 ? 6.349 16.076 -4.400 1.00 97.06 86 SER A N 1
ATOM 708 C CA . SER A 1 86 ? 5.957 15.513 -3.113 1.00 97.06 86 SER A CA 1
ATOM 709 C C . SER A 1 86 ? 7.138 14.843 -2.394 1.00 97.06 86 SER A C 1
ATOM 711 O O . SER A 1 86 ? 8.184 14.577 -2.984 1.00 97.06 86 SER A O 1
ATOM 713 N N . THR A 1 87 ? 6.988 14.569 -1.094 1.00 96.94 87 THR A N 1
ATOM 714 C CA . THR A 1 87 ? 8.010 13.857 -0.309 1.00 96.94 87 THR A CA 1
ATOM 715 C C . THR A 1 87 ? 8.442 12.568 -1.001 1.00 96.94 87 THR A C 1
ATOM 717 O O . THR A 1 87 ? 7.605 11.724 -1.328 1.00 96.94 87 THR A O 1
ATOM 720 N N . GLN A 1 88 ? 9.755 12.407 -1.184 1.00 97.69 88 GLN A N 1
ATOM 721 C CA . GLN A 1 88 ? 10.318 11.342 -2.006 1.00 97.69 88 GLN A CA 1
ATOM 722 C C . GLN A 1 88 ? 11.630 10.774 -1.457 1.00 97.69 88 GLN A C 1
ATOM 724 O O . GLN A 1 88 ? 12.369 11.452 -0.740 1.00 97.69 88 GLN A O 1
ATOM 729 N N . ILE A 1 89 ? 11.945 9.542 -1.858 1.00 97.12 89 ILE A N 1
ATOM 730 C CA . ILE A 1 89 ? 13.229 8.877 -1.613 1.00 97.12 89 ILE A CA 1
ATOM 731 C C . ILE A 1 89 ? 13.695 8.211 -2.913 1.00 97.12 89 ILE A C 1
ATOM 733 O O . ILE A 1 89 ? 12.987 7.379 -3.475 1.00 97.12 89 ILE A O 1
ATOM 737 N N . SER A 1 90 ? 14.908 8.530 -3.367 1.00 96.12 90 SER A N 1
ATOM 738 C CA . SER A 1 90 ? 15.509 7.965 -4.587 1.00 96.12 90 SER A CA 1
ATOM 739 C C . SER A 1 90 ? 16.609 6.943 -4.286 1.00 96.12 90 SER A C 1
ATOM 741 O O . SER A 1 90 ? 17.198 6.926 -3.202 1.00 96.12 90 SER A O 1
ATOM 743 N N . GLY A 1 91 ? 16.910 6.070 -5.248 1.00 94.06 91 GLY A N 1
ATOM 744 C CA . GLY A 1 91 ? 18.070 5.166 -5.270 1.00 94.06 91 GLY A CA 1
ATOM 745 C C . GLY A 1 91 ? 17.666 3.700 -5.446 1.00 94.06 91 GLY A C 1
ATOM 746 O O . GLY A 1 91 ? 16.624 3.425 -6.017 1.00 94.06 91 GLY A O 1
ATOM 747 N N . ASN A 1 92 ? 18.435 2.771 -4.872 1.00 92.19 92 ASN A N 1
ATOM 748 C CA . ASN A 1 92 ? 18.166 1.332 -5.002 1.00 92.19 92 ASN A CA 1
ATOM 749 C C . ASN A 1 92 ? 17.072 0.838 -4.046 1.00 92.19 92 ASN A C 1
ATOM 751 O O . ASN A 1 92 ? 17.035 1.239 -2.874 1.00 92.19 92 ASN A O 1
ATOM 755 N N . TRP A 1 93 ? 16.231 -0.061 -4.543 1.00 94.12 93 TRP A N 1
ATOM 756 C CA . TRP A 1 93 ? 15.094 -0.662 -3.856 1.00 94.12 93 TRP A CA 1
ATOM 757 C C . TRP A 1 93 ? 15.114 -2.170 -4.067 1.00 94.12 93 TRP A C 1
ATOM 759 O O . TRP A 1 93 ? 15.249 -2.633 -5.191 1.00 94.12 93 TRP A O 1
ATOM 769 N N . LYS A 1 94 ? 15.004 -2.932 -2.979 1.00 93.12 94 LYS A N 1
ATOM 770 C CA . LYS A 1 94 ? 14.980 -4.395 -2.998 1.00 93.12 94 LYS A CA 1
ATOM 771 C C . LYS A 1 94 ? 13.546 -4.888 -2.874 1.00 93.12 94 LYS A C 1
ATOM 773 O O . LYS A 1 94 ? 12.858 -4.498 -1.926 1.00 93.12 94 LYS A O 1
ATOM 778 N N . LYS A 1 95 ? 13.122 -5.756 -3.788 1.00 93.81 95 LYS A N 1
ATOM 779 C CA . LYS A 1 95 ? 11.800 -6.383 -3.785 1.00 93.81 95 LYS A CA 1
ATOM 780 C C . LYS A 1 95 ? 11.623 -7.247 -2.538 1.00 93.81 95 LYS A C 1
ATOM 782 O O . LYS A 1 95 ? 12.546 -7.932 -2.096 1.00 93.81 95 LYS A O 1
ATOM 787 N N . LEU A 1 96 ? 10.441 -7.165 -1.944 1.00 94.75 96 LEU A N 1
ATOM 788 C CA . LEU A 1 96 ? 10.027 -7.960 -0.796 1.00 94.75 96 LEU A CA 1
ATOM 789 C C . LEU A 1 96 ? 9.192 -9.157 -1.248 1.00 94.75 96 LEU A C 1
ATOM 791 O O . LEU A 1 96 ? 8.476 -9.090 -2.249 1.00 94.75 96 LEU A O 1
ATOM 795 N N . ILE A 1 97 ? 9.231 -10.229 -0.460 1.00 94.50 97 ILE A N 1
ATOM 796 C CA . ILE A 1 97 ? 8.511 -11.471 -0.746 1.00 94.50 97 ILE A CA 1
ATOM 797 C C . ILE A 1 97 ? 7.248 -11.544 0.121 1.00 94.50 97 ILE A C 1
ATOM 799 O O . ILE A 1 97 ? 7.322 -11.507 1.351 1.00 94.50 97 ILE A O 1
ATOM 803 N N . GLU A 1 98 ? 6.077 -11.670 -0.506 1.00 96.69 98 GLU A N 1
ATOM 804 C CA . GLU A 1 98 ? 4.807 -11.847 0.208 1.00 96.69 98 GLU A CA 1
ATOM 805 C C . GLU A 1 98 ? 4.783 -13.164 1.006 1.00 96.69 98 GLU A C 1
ATOM 807 O O . GLU A 1 98 ? 5.335 -14.182 0.592 1.00 96.69 98 GLU A O 1
ATOM 812 N N . GLY A 1 99 ? 4.175 -13.145 2.192 1.00 95.94 99 GLY A N 1
ATOM 813 C CA . GLY A 1 99 ? 4.132 -14.263 3.138 1.00 95.94 99 GLY A CA 1
ATOM 814 C C . GLY A 1 99 ? 5.409 -14.420 3.970 1.00 95.94 99 GLY A C 1
ATOM 815 O O . GLY A 1 99 ? 5.354 -14.961 5.074 1.00 95.94 99 GLY A O 1
ATOM 816 N N . GLN A 1 100 ? 6.541 -13.900 3.492 1.00 95.06 100 GLN A N 1
ATOM 817 C CA . GLN A 1 100 ? 7.794 -13.844 4.242 1.00 95.06 100 GLN A CA 1
ATOM 818 C C . GLN A 1 100 ? 7.997 -12.459 4.866 1.00 95.06 100 GLN A C 1
ATOM 820 O O . GLN A 1 100 ? 8.030 -12.316 6.088 1.00 95.06 100 GLN A O 1
ATOM 825 N N . ASP A 1 101 ? 8.113 -11.432 4.027 1.00 95.94 101 ASP A N 1
ATOM 826 C CA . ASP A 1 101 ? 8.494 -10.083 4.439 1.00 95.94 101 ASP A CA 1
ATOM 827 C C . ASP A 1 101 ? 7.291 -9.192 4.750 1.00 95.94 101 ASP A C 1
ATOM 829 O O . ASP A 1 101 ? 7.389 -8.284 5.583 1.00 95.94 101 ASP A O 1
ATOM 833 N N . TYR A 1 102 ? 6.147 -9.471 4.125 1.00 97.81 102 TYR A N 1
ATOM 834 C CA . TYR A 1 102 ? 4.889 -8.762 4.341 1.00 97.81 102 TYR A CA 1
ATOM 835 C C . TYR A 1 102 ? 3.666 -9.632 4.022 1.00 97.81 102 TYR A C 1
ATOM 837 O O . TYR A 1 102 ? 3.778 -10.688 3.408 1.00 97.81 102 TYR A O 1
ATOM 845 N N . GLU A 1 103 ? 2.494 -9.157 4.424 1.00 98.25 103 GLU A N 1
ATOM 846 C CA . GLU A 1 103 ? 1.170 -9.613 3.988 1.00 98.25 103 GLU A CA 1
ATOM 847 C C . GLU A 1 103 ? 0.396 -8.391 3.474 1.00 98.25 103 GLU A C 1
ATOM 849 O O . GLU A 1 103 ? 0.592 -7.285 3.985 1.00 98.25 103 GLU A O 1
ATOM 854 N N . ILE A 1 104 ? -0.490 -8.562 2.496 1.00 98.12 104 ILE A N 1
ATOM 855 C CA . ILE A 1 104 ? -1.299 -7.477 1.927 1.00 98.12 104 ILE A CA 1
ATOM 856 C C . ILE A 1 104 ? -2.759 -7.908 1.810 1.00 98.12 104 ILE A C 1
ATOM 858 O O . ILE A 1 104 ? -3.062 -9.018 1.382 1.00 98.12 104 ILE A O 1
ATOM 862 N N . ASP A 1 105 ? -3.674 -7.012 2.170 1.00 97.75 105 ASP A N 1
ATOM 863 C CA . ASP A 1 105 ? -5.084 -7.149 1.820 1.00 97.75 105 ASP A CA 1
ATOM 864 C C . ASP A 1 105 ? -5.376 -6.236 0.629 1.00 97.75 105 ASP A C 1
ATOM 866 O O . ASP A 1 105 ? -5.396 -5.009 0.746 1.00 97.75 105 ASP A O 1
ATOM 870 N N . ARG A 1 106 ? -5.577 -6.844 -0.539 1.00 97.69 106 ARG A N 1
ATOM 871 C CA . ARG A 1 106 ? -5.810 -6.130 -1.801 1.00 97.69 106 ARG A CA 1
ATOM 872 C C . ARG A 1 106 ? -7.170 -5.440 -1.865 1.00 97.69 106 ARG A C 1
ATOM 874 O O . ARG A 1 106 ? -7.310 -4.447 -2.576 1.00 97.69 106 ARG A O 1
ATOM 881 N N . LEU A 1 107 ? -8.161 -5.965 -1.146 1.00 96.94 107 LEU A N 1
ATOM 882 C CA . LEU A 1 107 ? -9.524 -5.437 -1.130 1.00 96.94 107 LEU A CA 1
ATOM 883 C C . LEU A 1 107 ? -9.615 -4.244 -0.175 1.00 96.94 107 LEU A C 1
ATOM 885 O O . LEU A 1 107 ? -10.173 -3.205 -0.521 1.00 96.94 107 LEU A O 1
ATOM 889 N N . LEU A 1 108 ? -9.018 -4.379 1.010 1.00 96.94 108 LEU A N 1
ATOM 890 C CA . LEU A 1 108 ? -8.979 -3.343 2.043 1.00 96.94 108 LEU A CA 1
ATOM 891 C C . LEU A 1 108 ? -7.806 -2.368 1.883 1.00 96.94 108 LEU A C 1
ATOM 893 O O . LEU A 1 108 ? -7.765 -1.355 2.579 1.00 96.94 108 LEU A O 1
ATOM 897 N N . GLY A 1 109 ? -6.863 -2.658 0.986 1.00 97.38 109 GLY A N 1
ATOM 898 C CA . GLY A 1 109 ? -5.772 -1.777 0.583 1.00 97.38 109 GLY A CA 1
ATOM 899 C C . GLY A 1 109 ? -4.805 -1.419 1.709 1.00 97.38 109 GLY A C 1
ATOM 900 O O . GLY A 1 109 ? -4.408 -0.256 1.836 1.00 97.38 109 GLY A O 1
ATOM 901 N N . TYR A 1 110 ? -4.425 -2.397 2.534 1.00 97.94 110 TYR A N 1
ATOM 902 C CA . TYR A 1 110 ? -3.389 -2.227 3.553 1.00 97.94 110 TYR A CA 1
ATOM 903 C C . TYR A 1 110 ? -2.344 -3.339 3.496 1.00 97.94 110 TYR A C 1
ATOM 905 O O . TYR A 1 110 ? -2.618 -4.465 3.089 1.00 97.94 110 TYR A O 1
ATOM 913 N N . ILE A 1 111 ? -1.142 -3.012 3.959 1.00 98.25 111 ILE A N 1
ATOM 914 C CA . ILE A 1 111 ? -0.020 -3.928 4.117 1.00 98.25 111 ILE A CA 1
ATOM 915 C C . ILE A 1 111 ? 0.305 -4.108 5.599 1.00 98.25 111 ILE A C 1
ATOM 917 O O . ILE A 1 111 ? 0.226 -3.167 6.397 1.00 98.25 111 ILE A O 1
ATOM 921 N N . ARG A 1 112 ? 0.714 -5.321 5.956 1.00 97.69 112 ARG A N 1
ATOM 922 C CA . ARG A 1 112 ? 1.336 -5.676 7.226 1.00 97.69 112 ARG A CA 1
ATOM 923 C C . ARG A 1 112 ? 2.776 -6.100 6.961 1.00 97.69 112 ARG A C 1
ATOM 925 O O . ARG A 1 112 ? 3.023 -7.118 6.327 1.00 97.69 112 ARG A O 1
ATOM 932 N N . LEU A 1 113 ? 3.727 -5.360 7.505 1.00 97.50 113 LEU A N 1
ATOM 933 C CA . LEU A 1 113 ? 5.150 -5.673 7.424 1.00 97.50 113 LEU A CA 1
ATOM 934 C C . LEU A 1 113 ? 5.523 -6.716 8.490 1.00 97.50 113 LEU A C 1
ATOM 936 O O . LEU A 1 113 ? 5.092 -6.628 9.644 1.00 97.50 113 LEU A O 1
ATOM 940 N N . ASN A 1 114 ? 6.327 -7.707 8.113 1.00 94.56 114 ASN A N 1
ATOM 941 C CA . ASN A 1 114 ? 6.772 -8.782 9.002 1.00 94.56 114 ASN A CA 1
ATOM 942 C C . ASN A 1 114 ? 8.247 -8.642 9.388 1.00 94.56 114 ASN A C 1
ATOM 944 O O . ASN A 1 114 ? 8.573 -8.770 10.568 1.00 94.56 114 ASN A O 1
ATOM 948 N N . THR A 1 115 ? 9.121 -8.365 8.416 1.00 88.81 115 THR A N 1
ATOM 949 C CA . THR A 1 115 ? 10.586 -8.373 8.602 1.00 88.81 115 THR A CA 1
ATOM 950 C C . THR A 1 115 ? 11.236 -6.995 8.461 1.00 88.81 115 THR A C 1
ATOM 952 O O . THR A 1 115 ? 12.407 -6.840 8.801 1.00 88.81 115 THR A O 1
ATOM 955 N N . VAL A 1 116 ? 10.493 -5.988 7.988 1.00 87.12 116 VAL A N 1
ATOM 956 C CA . VAL A 1 116 ? 11.012 -4.634 7.758 1.00 87.12 116 VAL A CA 1
ATOM 957 C C . VAL A 1 116 ? 11.178 -3.877 9.075 1.00 87.12 116 VAL A C 1
ATOM 959 O O . VAL A 1 116 ? 10.253 -3.791 9.886 1.00 87.12 116 VAL A O 1
ATOM 962 N N . SER A 1 117 ? 12.357 -3.295 9.280 1.00 87.19 117 SER A N 1
ATOM 963 C CA . SER A 1 117 ? 12.666 -2.496 10.464 1.00 87.19 117 SER A CA 1
ATOM 964 C C . SER A 1 117 ? 12.060 -1.087 10.404 1.00 87.19 117 SER A C 1
ATOM 966 O O . SER A 1 117 ? 11.728 -0.545 9.346 1.00 87.19 117 SER A O 1
ATOM 968 N N . SER A 1 118 ? 11.968 -0.420 11.559 1.00 84.06 118 SER A N 1
ATOM 969 C CA . SER A 1 118 ? 11.493 0.969 11.628 1.00 84.06 118 SER A CA 1
ATOM 970 C C . SER A 1 118 ? 12.414 1.967 10.913 1.00 84.06 118 SER A C 1
ATOM 972 O O . SER A 1 118 ? 11.961 3.064 10.598 1.00 84.06 118 SER A O 1
ATOM 974 N N . GLN A 1 119 ? 13.648 1.577 10.582 1.00 87.00 119 GLN A N 1
ATOM 975 C CA . GLN A 1 119 ? 14.645 2.403 9.892 1.00 87.00 119 GLN A CA 1
ATOM 976 C C . GLN A 1 119 ? 14.717 2.147 8.377 1.00 87.00 119 GLN A C 1
ATOM 978 O O . GLN A 1 119 ? 15.529 2.747 7.685 1.00 87.00 119 GLN A O 1
ATOM 983 N N . GLU A 1 120 ? 13.883 1.259 7.838 1.00 91.75 120 GLU A N 1
ATOM 984 C CA . GLU A 1 120 ? 13.836 0.983 6.400 1.00 91.75 120 GLU A CA 1
ATOM 985 C C . GLU A 1 120 ? 12.595 1.630 5.781 1.00 91.75 120 GLU A C 1
ATOM 987 O O . GLU A 1 120 ? 11.475 1.431 6.266 1.00 91.75 120 GLU A O 1
ATOM 992 N N . ALA A 1 121 ? 12.783 2.406 4.711 1.00 96.50 121 ALA A N 1
ATOM 993 C CA . ALA A 1 121 ? 11.664 2.909 3.921 1.00 96.50 121 ALA A CA 1
ATOM 994 C C . ALA A 1 121 ? 11.035 1.776 3.104 1.00 96.50 121 ALA A C 1
ATOM 996 O O . ALA A 1 121 ? 11.733 0.857 2.668 1.00 96.50 121 ALA A O 1
ATOM 997 N N . VAL A 1 122 ? 9.727 1.872 2.876 1.00 97.88 122 VAL A N 1
ATOM 998 C CA . VAL A 1 122 ? 8.952 0.908 2.085 1.00 97.88 122 VAL A CA 1
ATOM 999 C C . VAL A 1 122 ? 8.165 1.648 1.023 1.00 97.88 122 VAL A C 1
ATOM 1001 O O . VAL A 1 122 ? 7.561 2.692 1.299 1.00 97.88 122 VAL A O 1
ATOM 1004 N N . ALA A 1 123 ? 8.159 1.078 -0.174 1.00 98.31 123 ALA A N 1
ATOM 1005 C CA . ALA A 1 123 ? 7.442 1.583 -1.323 1.00 98.31 123 ALA A CA 1
ATOM 1006 C C . ALA A 1 123 ? 6.664 0.463 -2.032 1.00 98.31 123 ALA A C 1
ATOM 1008 O O . ALA A 1 123 ? 6.953 -0.717 -1.843 1.00 98.31 123 ALA A O 1
ATOM 1009 N N . ILE A 1 124 ? 5.669 0.845 -2.827 1.00 98.62 124 ILE A N 1
ATOM 1010 C CA . ILE A 1 124 ? 4.811 -0.047 -3.609 1.00 98.62 124 ILE A CA 1
ATOM 1011 C C . ILE A 1 124 ? 4.655 0.491 -5.033 1.00 98.62 124 ILE A C 1
ATOM 1013 O O . ILE A 1 124 ? 4.365 1.675 -5.213 1.00 98.62 124 ILE A O 1
ATOM 1017 N N . CYS A 1 125 ? 4.803 -0.384 -6.023 1.00 98.31 125 CYS A N 1
ATOM 1018 C CA . CYS A 1 125 ? 4.202 -0.222 -7.346 1.00 98.31 125 CYS A CA 1
ATOM 1019 C C . CYS A 1 125 ? 2.925 -1.047 -7.389 1.00 98.31 125 CYS A C 1
ATOM 1021 O O . CYS A 1 125 ? 2.879 -2.121 -6.791 1.00 98.31 125 CYS A O 1
ATOM 1023 N N . TYR A 1 126 ? 1.882 -0.556 -8.040 1.00 97.94 126 TYR A N 1
ATOM 1024 C CA . TYR A 1 126 ? 0.619 -1.276 -8.123 1.00 97.94 126 TYR A CA 1
ATOM 1025 C C . TYR A 1 126 ? -0.215 -0.808 -9.303 1.00 97.94 126 TYR A C 1
ATOM 1027 O O . TYR A 1 126 ? 0.054 0.242 -9.869 1.00 97.94 126 TYR A O 1
ATOM 1035 N N . ASP A 1 127 ? -1.268 -1.556 -9.607 1.00 97.44 127 ASP A N 1
ATOM 1036 C CA . ASP A 1 127 ? -2.351 -1.151 -10.496 1.00 97.44 127 ASP A CA 1
ATOM 1037 C C . ASP A 1 127 ? -3.686 -1.201 -9.764 1.00 97.44 127 ASP A C 1
ATOM 1039 O O . ASP A 1 127 ? -3.871 -1.950 -8.799 1.00 97.44 127 ASP A O 1
ATOM 1043 N N . TYR A 1 128 ? -4.648 -0.414 -10.239 1.00 97.44 128 TYR A N 1
ATOM 1044 C CA . TYR A 1 128 ? -6.024 -0.568 -9.792 1.00 97.44 128 TYR A CA 1
ATOM 1045 C C . TYR A 1 128 ? -6.750 -1.644 -10.578 1.00 97.44 128 TYR A C 1
ATOM 1047 O O . TYR A 1 128 ? -6.421 -1.973 -11.719 1.00 97.44 128 TYR A O 1
ATOM 1055 N N . GLY A 1 129 ? -7.794 -2.163 -9.955 1.00 97.19 129 GLY A N 1
ATOM 1056 C CA . GLY A 1 129 ? -8.743 -3.007 -10.641 1.00 97.19 129 GLY A CA 1
ATOM 1057 C C . GLY A 1 129 ? -10.038 -3.152 -9.888 1.00 97.19 129 GLY A C 1
ATOM 1058 O O . GLY A 1 129 ? -10.294 -2.455 -8.903 1.00 97.19 129 GLY A O 1
ATOM 1059 N N . ASP A 1 130 ? -10.813 -4.112 -10.358 1.00 97.50 130 ASP A N 1
ATOM 1060 C CA . ASP A 1 130 ? -12.123 -4.448 -9.844 1.00 97.50 130 ASP A CA 1
ATOM 1061 C C . ASP A 1 130 ? -12.140 -5.886 -9.319 1.00 97.50 130 ASP A C 1
ATOM 1063 O O . ASP A 1 130 ? -11.378 -6.748 -9.773 1.00 97.50 130 ASP A O 1
ATOM 1067 N N . TYR A 1 131 ? -13.025 -6.146 -8.360 1.00 97.50 131 TYR A N 1
ATOM 1068 C CA . TYR A 1 131 ? -13.286 -7.473 -7.812 1.00 97.50 131 TYR A CA 1
ATOM 1069 C C . TYR A 1 131 ? -14.737 -7.895 -8.066 1.00 97.50 131 TYR A C 1
ATOM 1071 O O . TYR A 1 131 ? -15.674 -7.246 -7.596 1.00 97.50 131 TYR A O 1
ATOM 1079 N N . ASP A 1 132 ? -14.930 -9.014 -8.769 1.00 96.62 132 ASP A N 1
ATOM 1080 C CA . ASP A 1 132 ? -16.253 -9.611 -8.988 1.00 96.62 132 ASP A CA 1
ATOM 1081 C C . ASP A 1 132 ? -16.537 -10.691 -7.935 1.00 96.62 132 ASP A C 1
ATOM 1083 O O . ASP A 1 132 ? -15.920 -11.757 -7.918 1.00 96.62 132 ASP A O 1
ATOM 1087 N N . TYR A 1 133 ? -17.522 -10.433 -7.073 1.00 92.50 133 TYR A N 1
ATOM 1088 C CA . TYR A 1 133 ? -17.952 -11.354 -6.017 1.00 92.50 133 TYR A CA 1
ATOM 1089 C C . TYR A 1 133 ? -18.554 -12.665 -6.528 1.00 92.50 133 TYR A C 1
ATOM 1091 O O . TYR A 1 133 ? -18.533 -13.662 -5.809 1.00 92.50 133 TYR A O 1
ATOM 1099 N N . ASN A 1 134 ? -19.135 -12.673 -7.730 1.00 94.81 134 ASN A N 1
ATOM 1100 C CA . ASN A 1 134 ? -19.810 -13.858 -8.257 1.00 94.81 134 ASN A CA 1
ATOM 1101 C C . ASN A 1 134 ? -18.801 -14.903 -8.732 1.00 94.81 134 ASN A C 1
ATOM 1103 O O . ASN A 1 134 ? -19.040 -16.104 -8.609 1.00 94.81 134 ASN A O 1
ATOM 1107 N N . THR A 1 135 ? -17.681 -14.443 -9.285 1.00 95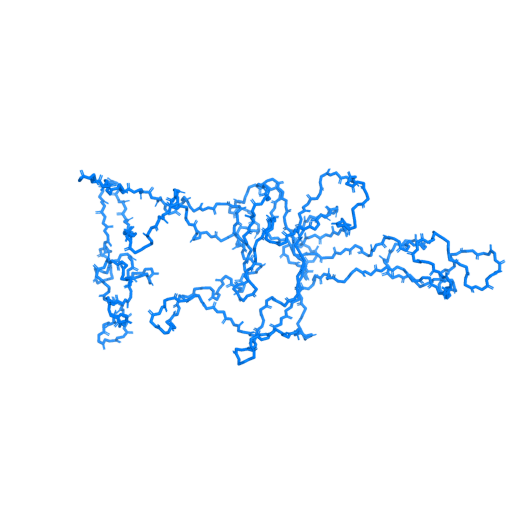.88 135 THR A N 1
ATOM 1108 C CA . THR A 1 135 ? -16.611 -15.292 -9.823 1.00 95.88 135 THR A CA 1
ATOM 1109 C C . THR A 1 135 ? -15.418 -15.402 -8.876 1.00 95.88 135 THR A C 1
ATOM 1111 O O . THR A 1 135 ? -14.629 -16.336 -9.006 1.00 95.88 135 THR A O 1
ATOM 1114 N N . GLY A 1 136 ? -15.275 -14.470 -7.930 1.00 94.75 136 GLY A N 1
ATOM 1115 C CA . GLY A 1 136 ? -14.119 -14.358 -7.045 1.00 94.75 136 GLY A CA 1
ATOM 1116 C C . GLY A 1 136 ? -12.853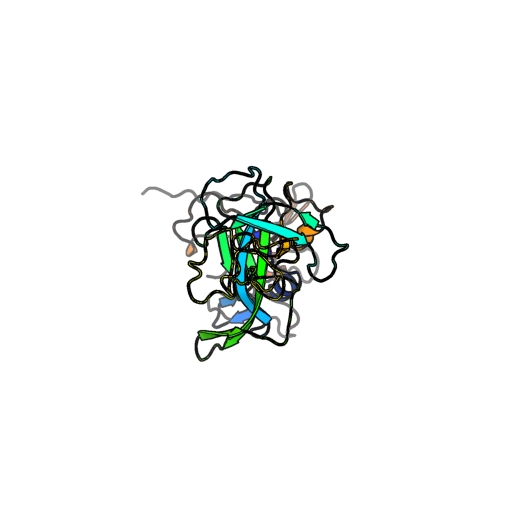 -13.892 -7.767 1.00 94.75 136 GLY A C 1
ATOM 1117 O O . GLY A 1 136 ? -11.752 -14.223 -7.329 1.00 94.75 136 GLY A O 1
ATOM 1118 N N . THR A 1 137 ? -12.991 -13.177 -8.887 1.00 96.31 137 THR A N 1
ATOM 1119 C CA . THR A 1 137 ? -11.867 -12.806 -9.759 1.00 96.31 137 THR A CA 1
ATOM 1120 C C . THR A 1 137 ? -11.557 -11.320 -9.717 1.00 96.31 137 THR A C 1
ATOM 1122 O O . THR A 1 137 ? -12.450 -10.487 -9.581 1.00 96.31 137 THR A O 1
ATOM 1125 N N . PHE A 1 138 ? -10.281 -11.011 -9.919 1.00 97.06 138 PHE A N 1
ATOM 1126 C CA . PHE A 1 138 ? -9.772 -9.658 -10.086 1.00 97.06 138 PHE A CA 1
ATOM 1127 C C . PHE A 1 138 ? -9.613 -9.330 -11.576 1.00 97.06 138 PHE A C 1
ATOM 1129 O O . PHE A 1 138 ? -9.173 -10.189 -12.343 1.00 97.06 138 PHE A O 1
ATOM 1136 N N . SER A 1 139 ? -9.902 -8.093 -11.972 1.00 97.19 139 SER A N 1
ATOM 1137 C CA . SER A 1 139 ? -9.619 -7.568 -13.315 1.00 97.19 139 SER A CA 1
ATOM 1138 C C . SER A 1 139 ? -8.955 -6.202 -13.231 1.00 97.19 139 SER A C 1
ATOM 1140 O O . SER A 1 139 ? -9.376 -5.377 -12.428 1.00 97.19 139 SER A O 1
ATOM 1142 N N . GLN A 1 140 ? -7.942 -5.951 -14.058 1.00 96.56 140 GLN A N 1
ATOM 1143 C CA . GLN A 1 140 ? -7.276 -4.648 -14.120 1.00 96.56 140 GLN A CA 1
ATOM 1144 C C . GLN A 1 140 ? -8.240 -3.570 -14.636 1.00 96.56 140 GLN A C 1
ATOM 1146 O O . GLN A 1 140 ? -8.950 -3.794 -15.618 1.00 96.56 140 GLN A O 1
ATOM 1151 N N . ASP A 1 141 ? -8.217 -2.391 -14.016 1.00 96.19 141 ASP A N 1
ATOM 1152 C CA . ASP A 1 141 ? -8.875 -1.192 -14.533 1.00 96.19 141 ASP A CA 1
ATOM 1153 C C . ASP A 1 141 ? -7.831 -0.330 -15.247 1.00 96.19 141 ASP A C 1
ATOM 1155 O O . ASP A 1 141 ? -7.156 0.505 -14.647 1.00 96.19 141 ASP A O 1
ATOM 1159 N N . SER A 1 142 ? -7.698 -0.530 -16.559 1.00 91.88 142 SER A N 1
ATOM 1160 C CA . SER A 1 142 ? -6.732 0.204 -17.386 1.00 91.88 142 SER A CA 1
ATOM 1161 C C . SER A 1 142 ? -7.084 1.686 -17.589 1.00 91.88 142 SER A C 1
ATOM 1163 O O . SER A 1 142 ? -6.349 2.393 -18.278 1.00 91.88 142 SER A O 1
ATOM 1165 N N . THR A 1 143 ? -8.213 2.174 -17.057 1.00 92.94 143 THR A N 1
ATOM 1166 C CA . THR A 1 143 ? -8.624 3.582 -17.200 1.00 92.94 143 THR A CA 1
ATOM 1167 C C . THR A 1 143 ? -8.081 4.483 -16.095 1.00 92.94 143 THR A C 1
ATOM 1169 O O . THR A 1 143 ? -8.108 5.709 -16.238 1.00 92.94 143 THR A O 1
ATOM 1172 N N . VAL A 1 144 ? -7.559 3.898 -15.013 1.00 90.88 144 VAL A N 1
ATOM 1173 C CA . VAL A 1 144 ? -7.043 4.626 -13.853 1.00 90.88 144 VAL A CA 1
ATOM 1174 C C . VAL A 1 144 ? -5.554 4.356 -13.697 1.00 90.88 144 VAL A C 1
ATOM 1176 O O . VAL A 1 144 ? -5.117 3.213 -13.652 1.00 90.88 144 VAL A O 1
ATOM 1179 N N . THR A 1 145 ? -4.771 5.423 -13.550 1.00 90.00 145 THR A N 1
ATOM 1180 C CA . THR A 1 145 ? -3.340 5.335 -13.234 1.00 90.00 145 THR A CA 1
ATOM 1181 C C . THR A 1 145 ? -3.103 5.844 -11.816 1.00 90.00 145 THR A C 1
ATOM 1183 O O . THR A 1 145 ? -3.827 6.715 -11.326 1.00 90.00 145 THR A O 1
ATOM 1186 N N . ASN A 1 146 ? -2.078 5.320 -11.152 1.00 92.88 146 ASN A N 1
ATOM 1187 C CA . ASN A 1 146 ? -1.597 5.811 -9.853 1.00 92.88 146 ASN A CA 1
ATOM 1188 C C . ASN A 1 146 ? -0.205 6.460 -9.943 1.00 92.88 146 ASN A C 1
ATOM 1190 O O . ASN A 1 146 ? 0.284 6.970 -8.937 1.00 92.88 146 ASN A O 1
ATOM 1194 N N . GLY A 1 147 ? 0.402 6.472 -11.136 1.00 95.25 147 GLY A N 1
ATOM 1195 C CA . GLY A 1 147 ? 1.732 7.027 -11.389 1.00 95.25 147 GLY A CA 1
ATOM 1196 C C . GLY A 1 147 ? 2.897 6.135 -10.954 1.00 95.25 147 GLY A C 1
ATOM 1197 O O . GLY A 1 147 ? 4.003 6.647 -10.847 1.00 95.25 147 GLY A O 1
ATOM 1198 N N . THR A 1 148 ? 2.670 4.852 -10.659 1.00 97.19 148 THR A N 1
ATOM 1199 C CA . THR A 1 148 ? 3.742 3.885 -10.370 1.00 97.19 148 THR A CA 1
ATOM 1200 C C . THR A 1 148 ? 4.027 2.974 -11.561 1.00 97.19 148 THR A C 1
ATOM 1202 O O . THR A 1 148 ? 3.151 2.768 -12.399 1.00 97.19 148 THR A O 1
ATOM 1205 N N . ASP A 1 149 ? 5.238 2.420 -11.614 1.00 95.94 149 ASP A N 1
ATOM 1206 C CA . ASP A 1 149 ? 5.715 1.588 -12.719 1.00 95.94 149 ASP A CA 1
ATOM 1207 C C . ASP A 1 149 ? 5.910 0.135 -12.253 1.00 95.94 149 ASP A C 1
ATOM 1209 O O . ASP A 1 149 ? 6.859 -0.177 -11.535 1.00 95.94 149 ASP A O 1
ATOM 1213 N N . LEU A 1 150 ? 4.999 -0.764 -12.643 1.00 93.75 150 LEU A N 1
ATOM 1214 C CA . LEU A 1 150 ? 5.115 -2.208 -12.369 1.00 93.75 150 LEU A CA 1
ATOM 1215 C C . LEU A 1 150 ? 6.001 -2.943 -13.379 1.00 93.75 150 LEU A C 1
ATOM 1217 O O . LEU A 1 150 ? 6.638 -3.938 -13.047 1.00 93.75 150 LEU A O 1
ATOM 1221 N N . ILE A 1 151 ? 6.007 -2.475 -14.625 1.00 92.06 151 ILE A N 1
ATOM 1222 C CA . ILE A 1 151 ? 6.733 -3.112 -15.719 1.00 92.06 151 ILE A CA 1
ATOM 1223 C C . ILE A 1 151 ? 8.092 -2.435 -15.850 1.00 92.06 151 ILE A C 1
ATOM 1225 O O . ILE A 1 151 ? 8.175 -1.224 -16.048 1.00 92.06 151 ILE A O 1
ATOM 1229 N N . LEU A 1 152 ? 9.152 -3.236 -15.782 1.00 91.75 152 LEU A N 1
ATOM 1230 C CA . LEU A 1 152 ? 10.502 -2.783 -16.086 1.00 91.75 152 LEU A CA 1
ATOM 1231 C C . LEU A 1 152 ? 10.669 -2.643 -17.600 1.00 91.75 152 LEU A C 1
ATOM 1233 O O . LEU A 1 152 ? 10.336 -3.554 -18.359 1.00 91.75 152 LEU A O 1
ATOM 1237 N N . ILE A 1 153 ? 11.179 -1.491 -18.024 1.00 92.62 153 ILE A N 1
ATOM 1238 C CA . ILE A 1 153 ? 11.401 -1.155 -19.430 1.00 92.62 153 ILE A CA 1
ATOM 1239 C C . ILE A 1 153 ? 12.907 -1.128 -19.665 1.00 92.62 153 ILE A C 1
ATOM 1241 O O . ILE A 1 153 ? 13.609 -0.419 -18.955 1.00 92.62 153 ILE A O 1
ATOM 1245 N N . TYR A 1 154 ? 13.379 -1.893 -20.643 1.00 92.19 154 TYR A N 1
ATOM 1246 C CA . TYR A 1 154 ? 14.788 -2.014 -21.014 1.00 92.19 154 TYR A CA 1
ATOM 1247 C C . TYR A 1 154 ? 14.975 -1.606 -22.469 1.00 92.19 154 TYR A C 1
ATOM 1249 O O . TYR A 1 154 ? 14.022 -1.668 -23.254 1.00 92.19 154 TYR A O 1
ATOM 1257 N N . ASP A 1 155 ? 16.210 -1.289 -22.833 1.00 93.38 155 ASP A N 1
ATOM 1258 C CA . ASP A 1 155 ? 16.593 -1.136 -24.232 1.00 93.38 155 ASP A CA 1
ATOM 1259 C C . ASP A 1 155 ? 16.452 -2.460 -24.974 1.00 93.38 155 ASP A C 1
ATOM 1261 O O . ASP A 1 155 ? 16.661 -3.545 -24.419 1.00 93.38 155 ASP A O 1
ATOM 1265 N N . ILE A 1 156 ? 16.098 -2.373 -26.254 1.00 93.12 156 ILE A N 1
ATOM 1266 C CA . ILE A 1 156 ? 15.841 -3.551 -27.079 1.00 93.12 156 ILE A CA 1
ATOM 1267 C C . ILE A 1 156 ? 16.850 -3.592 -28.217 1.00 93.12 156 ILE A C 1
ATOM 1269 O O . ILE A 1 156 ? 16.806 -2.766 -29.124 1.00 93.12 156 ILE A O 1
ATOM 1273 N N . CYS A 1 157 ? 17.721 -4.601 -28.199 1.00 95.31 157 CYS A N 1
ATOM 1274 C CA . CYS A 1 157 ? 18.554 -4.931 -29.351 1.00 95.31 157 CYS A CA 1
ATOM 1275 C C . CYS A 1 157 ? 17.696 -5.504 -30.486 1.00 95.31 157 CYS A C 1
ATOM 1277 O O . CYS A 1 157 ? 16.828 -6.352 -30.251 1.00 95.31 157 CYS A O 1
ATOM 1279 N N . LYS A 1 158 ? 17.942 -5.050 -31.717 1.00 95.12 158 LYS A N 1
ATOM 1280 C CA . LYS A 1 158 ? 17.208 -5.479 -32.915 1.00 95.12 158 LYS A CA 1
ATOM 1281 C C . LYS A 1 158 ? 17.803 -6.722 -33.572 1.00 95.12 158 LYS A C 1
ATOM 1283 O O . LYS A 1 158 ? 17.121 -7.312 -34.414 1.00 95.12 158 LYS A O 1
ATOM 1288 N N . ASP A 1 159 ? 19.006 -7.157 -33.179 1.00 93.00 159 ASP A N 1
ATOM 1289 C CA . ASP A 1 159 ? 19.622 -8.386 -33.688 1.00 93.00 159 ASP A CA 1
ATOM 1290 C C . ASP A 1 159 ? 18.737 -9.591 -33.319 1.00 93.00 159 ASP A C 1
ATOM 1292 O O . ASP A 1 159 ? 18.549 -9.892 -32.135 1.00 93.00 159 ASP A O 1
ATOM 1296 N N . PRO A 1 160 ? 18.213 -10.343 -34.306 1.00 90.12 160 PRO A N 1
ATOM 1297 C CA . PRO A 1 160 ? 17.420 -11.542 -34.050 1.00 90.12 160 PRO A CA 1
ATOM 1298 C C . PRO A 1 160 ? 18.154 -12.641 -33.266 1.00 90.12 160 PRO A C 1
ATOM 1300 O O . PRO A 1 160 ? 17.501 -13.555 -32.757 1.00 90.12 160 PRO A O 1
ATOM 1303 N N . ASN A 1 161 ? 19.489 -12.601 -33.210 1.00 89.56 161 ASN A N 1
ATOM 1304 C CA . ASN A 1 161 ? 20.325 -13.553 -32.478 1.00 89.56 161 ASN A CA 1
ATOM 1305 C C . ASN A 1 161 ? 20.742 -13.051 -31.090 1.00 89.56 161 ASN A C 1
ATOM 1307 O O . ASN A 1 161 ? 21.446 -13.778 -30.382 1.00 89.56 161 ASN A O 1
ATOM 1311 N N . TYR A 1 162 ? 20.309 -11.851 -30.695 1.00 89.88 162 TYR A N 1
ATOM 1312 C CA . TYR A 1 162 ? 20.631 -11.277 -29.399 1.00 89.88 162 TYR A CA 1
ATOM 1313 C C . TYR A 1 162 ? 20.191 -12.204 -28.263 1.00 89.88 162 TYR A C 1
ATOM 1315 O O . TYR A 1 162 ? 19.034 -12.623 -28.173 1.00 89.88 162 TYR A O 1
ATOM 1323 N N . ASN A 1 163 ? 21.125 -12.540 -27.374 1.00 86.69 163 ASN A N 1
ATOM 1324 C CA . ASN A 1 163 ? 20.886 -13.513 -26.308 1.00 86.69 163 ASN A CA 1
ATOM 1325 C C . ASN A 1 163 ? 20.199 -12.916 -25.063 1.00 86.69 163 ASN A C 1
ATOM 1327 O O . ASN A 1 163 ? 19.935 -13.649 -24.109 1.00 86.69 163 ASN A O 1
ATOM 1331 N N . GLY A 1 164 ? 19.921 -11.608 -25.064 1.00 84.25 164 GLY A N 1
ATOM 1332 C CA . GLY A 1 164 ? 19.323 -10.900 -23.934 1.00 84.25 164 GLY A CA 1
ATOM 1333 C C . GLY A 1 164 ? 20.321 -10.400 -22.889 1.00 84.25 164 GLY A C 1
ATOM 1334 O O . GLY A 1 164 ? 19.877 -9.829 -21.902 1.00 84.25 164 GLY A O 1
ATOM 1335 N N . THR A 1 165 ? 21.624 -10.646 -23.057 1.00 83.88 165 THR A N 1
ATOM 1336 C CA . THR A 1 165 ? 22.678 -10.342 -22.068 1.00 83.88 165 THR A CA 1
ATOM 1337 C C . THR A 1 165 ? 23.942 -9.708 -22.648 1.00 83.88 165 THR A C 1
ATOM 1339 O O . THR A 1 165 ? 24.745 -9.188 -21.877 1.00 83.88 165 THR A O 1
ATOM 1342 N N . ASP A 1 166 ? 24.149 -9.746 -23.968 1.00 88.00 166 ASP A N 1
ATOM 1343 C CA . ASP A 1 166 ? 25.344 -9.165 -24.584 1.00 88.00 166 ASP A CA 1
ATOM 1344 C C . ASP A 1 166 ? 25.346 -7.632 -24.437 1.00 88.00 166 ASP A C 1
ATOM 1346 O O . ASP A 1 166 ? 24.318 -6.980 -24.605 1.00 88.00 166 ASP A O 1
ATOM 1350 N N . GLU A 1 167 ? 26.509 -7.053 -24.132 1.00 89.12 167 GLU A N 1
ATOM 1351 C CA . GLU A 1 167 ? 26.699 -5.594 -23.983 1.00 89.12 167 GLU A CA 1
ATOM 1352 C C . GLU A 1 167 ? 26.802 -4.863 -25.334 1.00 89.12 167 GLU A C 1
ATOM 1354 O O . GLU A 1 167 ? 26.811 -3.634 -25.391 1.00 89.12 167 GLU A O 1
ATOM 1359 N N . ASN A 1 168 ? 26.901 -5.623 -26.425 1.00 92.12 168 ASN A N 1
ATOM 1360 C CA . ASN A 1 168 ? 26.968 -5.105 -27.780 1.00 92.12 168 ASN A CA 1
ATOM 1361 C C . ASN A 1 168 ? 25.777 -5.629 -28.574 1.00 92.12 168 ASN A C 1
ATOM 1363 O O . ASN A 1 168 ? 25.491 -6.827 -28.557 1.00 92.12 168 ASN A O 1
ATOM 1367 N N . CYS A 1 169 ? 25.141 -4.728 -29.301 1.00 93.56 169 CYS A N 1
ATOM 1368 C CA . CYS A 1 169 ? 24.164 -5.011 -30.327 1.00 93.56 169 CYS A CA 1
ATOM 1369 C C . CYS A 1 169 ? 24.737 -4.534 -31.664 1.00 93.56 169 CYS A C 1
ATOM 1371 O O . CYS A 1 169 ? 25.218 -3.409 -31.746 1.00 93.56 169 CYS A O 1
ATOM 1373 N N . ASP A 1 170 ? 24.720 -5.400 -32.671 1.00 94.06 170 ASP A N 1
ATOM 1374 C CA . ASP A 1 170 ? 25.148 -5.113 -34.046 1.00 94.06 170 ASP A CA 1
ATOM 1375 C C . ASP A 1 170 ? 24.177 -5.863 -34.961 1.00 94.06 170 ASP A C 1
ATOM 1377 O O . ASP A 1 170 ? 24.285 -7.076 -35.165 1.00 94.06 170 ASP A O 1
ATOM 1381 N N . THR A 1 171 ? 23.127 -5.165 -35.383 1.00 94.31 171 THR A N 1
ATOM 1382 C CA . THR A 1 171 ? 21.988 -5.782 -36.075 1.00 94.31 171 THR A CA 1
ATOM 1383 C C . THR A 1 171 ? 22.281 -6.011 -37.551 1.00 94.31 171 THR A C 1
ATOM 1385 O O . THR A 1 171 ? 21.759 -6.966 -38.141 1.00 94.31 171 THR A O 1
ATOM 1388 N N . ASP A 1 172 ? 23.090 -5.151 -38.168 1.00 91.75 172 ASP A N 1
ATOM 1389 C CA . ASP A 1 172 ? 23.390 -5.211 -39.598 1.00 91.75 172 ASP A CA 1
ATOM 1390 C C . ASP A 1 172 ? 24.752 -5.856 -39.927 1.00 91.75 172 ASP A C 1
ATOM 1392 O O . ASP A 1 172 ? 24.982 -6.258 -41.078 1.00 91.75 172 ASP A O 1
ATOM 1396 N N . GLY A 1 173 ? 25.594 -6.083 -38.917 1.00 90.75 173 GLY A N 1
ATOM 1397 C CA . GLY A 1 173 ? 26.868 -6.785 -39.009 1.00 90.75 173 GLY A CA 1
ATOM 1398 C C . GLY A 1 173 ? 27.979 -5.959 -39.652 1.00 90.75 173 GLY A C 1
ATOM 1399 O O . GLY A 1 173 ? 28.908 -6.549 -40.227 1.00 90.75 173 GLY A O 1
ATOM 1400 N N . ASP A 1 174 ? 27.882 -4.628 -39.639 1.00 93.88 174 ASP A N 1
ATOM 1401 C CA . ASP A 1 174 ? 28.870 -3.743 -40.260 1.00 93.88 174 ASP A CA 1
ATOM 1402 C C . ASP A 1 174 ? 30.124 -3.507 -39.384 1.00 93.88 174 ASP A C 1
ATOM 1404 O O . ASP A 1 174 ? 31.171 -3.058 -39.881 1.00 93.88 174 ASP A O 1
ATOM 1408 N N . GLY A 1 175 ? 30.062 -3.929 -38.115 1.00 91.06 175 GLY A N 1
ATOM 1409 C CA . GLY A 1 175 ? 31.134 -3.846 -37.125 1.00 91.06 175 GLY A CA 1
ATOM 1410 C C . GLY A 1 175 ? 31.187 -2.526 -36.349 1.00 91.06 175 GLY A C 1
ATOM 1411 O O . GLY A 1 175 ? 32.094 -2.352 -35.522 1.00 91.06 175 GLY A O 1
ATOM 1412 N N . ILE A 1 176 ? 30.261 -1.608 -36.608 1.00 92.69 176 ILE A N 1
ATOM 1413 C CA . ILE A 1 176 ? 29.856 -0.539 -35.702 1.00 92.69 176 ILE A CA 1
ATOM 1414 C C . ILE A 1 176 ? 28.778 -1.144 -34.790 1.00 92.69 176 ILE A C 1
ATOM 1416 O O . ILE A 1 176 ? 27.991 -1.976 -35.207 1.00 92.69 176 ILE A O 1
ATOM 1420 N N . VAL A 1 177 ? 28.847 -0.853 -33.493 1.00 94.56 177 VAL A N 1
ATOM 1421 C CA . VAL A 1 177 ? 27.979 -1.483 -32.487 1.00 94.56 177 VAL A CA 1
ATOM 1422 C C . VAL A 1 177 ? 27.250 -0.404 -31.707 1.00 94.56 177 VAL A C 1
ATOM 1424 O O . VAL A 1 177 ? 27.799 0.683 -31.486 1.00 94.56 177 VAL A O 1
ATOM 1427 N N . ASN A 1 178 ? 26.087 -0.762 -31.171 1.00 94.44 178 ASN A N 1
ATOM 1428 C CA . ASN A 1 178 ? 25.278 0.071 -30.289 1.00 94.44 178 ASN A CA 1
ATOM 1429 C C . ASN A 1 178 ? 24.905 1.408 -30.946 1.00 94.44 178 ASN A C 1
ATOM 1431 O O . ASN A 1 178 ? 24.982 2.467 -30.311 1.00 94.44 178 ASN A O 1
ATOM 1435 N N . GLU A 1 179 ? 24.500 1.368 -32.212 1.00 94.94 179 GLU A N 1
ATOM 1436 C CA . GLU A 1 179 ? 23.922 2.513 -32.906 1.00 94.94 179 GLU A CA 1
ATOM 1437 C C . GLU A 1 179 ? 22.435 2.660 -32.555 1.00 94.94 179 GLU A C 1
ATOM 1439 O O . GLU A 1 179 ? 21.607 1.790 -32.825 1.00 94.94 179 GLU A O 1
ATOM 1444 N N . GLU A 1 180 ? 22.080 3.773 -31.911 1.00 95.56 180 GLU A N 1
ATOM 1445 C CA . GLU A 1 180 ? 20.693 4.060 -31.534 1.00 95.56 180 GLU A CA 1
ATOM 1446 C C . GLU A 1 180 ? 19.829 4.231 -32.791 1.00 95.56 180 GLU A C 1
ATOM 1448 O O . GLU A 1 180 ? 20.139 5.028 -33.678 1.00 95.56 180 GLU A O 1
ATOM 1453 N N . GLY A 1 181 ? 18.722 3.495 -32.862 1.00 92.62 181 GLY A N 1
ATOM 1454 C CA . GLY A 1 181 ? 17.804 3.489 -33.997 1.00 92.62 181 GLY A CA 1
ATOM 1455 C C . GLY A 1 181 ? 18.163 2.479 -35.090 1.00 92.62 181 GLY A C 1
ATOM 1456 O O . GLY A 1 181 ? 17.237 1.970 -35.728 1.00 92.62 181 GLY A O 1
ATOM 1457 N N . ASP A 1 182 ? 19.436 2.115 -35.245 1.00 94.19 182 ASP A N 1
ATOM 1458 C CA . ASP A 1 182 ? 19.888 1.120 -36.226 1.00 94.19 182 ASP A CA 1
ATOM 1459 C C . ASP A 1 182 ? 20.079 -0.257 -35.566 1.00 94.19 182 ASP A C 1
ATOM 1461 O O . ASP A 1 182 ? 19.385 -1.209 -35.937 1.00 94.19 182 ASP A O 1
ATOM 1465 N N . ASP A 1 183 ? 20.890 -0.339 -34.509 1.00 95.50 183 ASP A N 1
ATOM 1466 C CA . ASP A 1 183 ? 21.143 -1.576 -33.764 1.00 95.50 183 ASP A CA 1
ATOM 1467 C C . ASP A 1 183 ? 20.136 -1.819 -32.649 1.00 95.50 183 ASP A C 1
ATOM 1469 O O . ASP A 1 183 ? 19.653 -2.934 -32.472 1.00 95.50 183 ASP A O 1
ATOM 1473 N N . TYR A 1 184 ? 19.803 -0.791 -31.876 1.00 96.19 184 TYR A N 1
ATOM 1474 C CA . TYR A 1 184 ? 18.915 -0.928 -30.725 1.00 96.19 184 TYR A CA 1
ATOM 1475 C C . TYR A 1 184 ? 17.920 0.227 -30.647 1.00 96.19 184 TYR A C 1
ATOM 1477 O O . TYR A 1 184 ? 18.150 1.307 -31.190 1.00 96.19 184 TYR A O 1
ATOM 1485 N N . ASP A 1 185 ? 16.789 -0.015 -29.993 1.00 95.38 185 ASP A N 1
ATOM 1486 C CA . ASP A 1 185 ? 15.850 1.032 -29.599 1.00 95.38 185 ASP A CA 1
ATOM 1487 C C . ASP A 1 185 ? 16.068 1.382 -28.120 1.00 95.38 185 ASP A C 1
ATOM 1489 O O . ASP A 1 185 ? 16.013 0.503 -27.254 1.00 95.38 185 ASP A O 1
ATOM 1493 N N . GLU A 1 186 ? 16.309 2.666 -27.858 1.00 94.31 186 GLU A N 1
ATOM 1494 C CA . GLU A 1 186 ? 16.493 3.247 -26.526 1.00 94.31 186 GLU A CA 1
ATOM 1495 C C . GLU A 1 186 ? 15.138 3.446 -25.833 1.00 94.31 186 GLU A C 1
ATOM 1497 O O . GLU A 1 186 ? 14.254 4.141 -26.353 1.00 94.31 186 GLU A O 1
ATOM 1502 N N . PHE A 1 187 ? 14.960 2.833 -24.662 1.00 93.62 187 PHE A N 1
ATOM 1503 C CA . PHE A 1 187 ? 13.696 2.892 -23.920 1.00 93.62 187 PHE A CA 1
ATOM 1504 C C . PHE A 1 187 ? 13.858 3.140 -22.417 1.00 93.62 187 PHE A C 1
ATOM 1506 O O . PHE A 1 187 ? 12.847 3.399 -21.746 1.00 93.62 187 PHE A O 1
ATOM 1513 N N . ASN A 1 188 ? 15.074 3.059 -21.871 1.00 90.06 188 ASN A N 1
ATOM 1514 C CA . ASN A 1 188 ? 15.318 3.268 -20.444 1.00 90.06 188 ASN A CA 1
ATOM 1515 C C . ASN A 1 188 ? 15.689 4.719 -20.073 1.00 90.06 188 ASN A C 1
ATOM 1517 O O . ASN A 1 188 ? 15.742 5.039 -18.882 1.00 90.06 188 ASN A O 1
ATOM 1521 N N . ASP A 1 189 ? 15.839 5.598 -21.070 1.00 88.69 189 ASP A N 1
ATOM 1522 C CA . ASP A 1 189 ? 16.239 7.008 -20.949 1.00 88.69 189 ASP A CA 1
ATOM 1523 C C . ASP A 1 189 ? 17.683 7.200 -20.425 1.00 88.69 189 ASP A C 1
ATOM 1525 O O . ASP A 1 189 ? 18.055 8.310 -20.011 1.00 88.69 189 ASP A O 1
ATOM 1529 N N . ASN A 1 190 ? 18.517 6.155 -20.450 1.00 87.75 190 ASN A N 1
ATOM 1530 C CA . ASN A 1 190 ? 19.936 6.232 -20.123 1.00 87.75 190 ASN A CA 1
ATOM 1531 C C . ASN A 1 190 ? 20.777 6.280 -21.411 1.00 87.75 190 ASN A C 1
ATOM 1533 O O . ASN A 1 190 ? 20.481 5.604 -22.383 1.00 87.75 190 ASN A O 1
ATOM 1537 N N . PRO A 1 191 ? 21.865 7.071 -21.468 1.00 89.69 191 PRO A N 1
ATOM 1538 C CA . PRO A 1 191 ? 22.662 7.147 -22.689 1.00 89.69 191 PRO A CA 1
ATOM 1539 C C . PRO A 1 191 ? 23.384 5.834 -23.039 1.00 89.69 191 PRO A C 1
ATOM 1541 O O . PRO A 1 191 ? 24.244 5.377 -22.278 1.00 89.69 191 PRO A O 1
ATOM 1544 N N . GLY A 1 192 ? 23.144 5.340 -24.255 1.00 91.31 192 GLY A N 1
ATOM 1545 C CA . GLY A 1 192 ? 23.826 4.180 -24.831 1.00 91.31 192 GLY A CA 1
ATOM 1546 C C . GLY A 1 192 ? 23.147 2.859 -24.474 1.00 91.31 192 GLY A C 1
ATOM 1547 O O . GLY A 1 192 ? 22.471 2.770 -23.463 1.00 91.31 192 GLY A O 1
ATOM 1548 N N . PHE A 1 193 ? 23.403 1.819 -25.270 1.00 92.56 193 PHE A N 1
ATOM 1549 C CA . PHE A 1 193 ? 22.778 0.508 -25.093 1.00 92.56 193 PHE A CA 1
ATOM 1550 C C . PHE A 1 193 ? 23.089 -0.117 -23.722 1.00 92.56 193 PHE A C 1
ATOM 1552 O O . PHE A 1 193 ? 24.230 -0.503 -23.447 1.00 92.56 193 PHE A O 1
ATOM 1559 N N . GLN A 1 194 ? 22.065 -0.233 -22.872 1.00 89.75 194 GLN A N 1
ATOM 1560 C CA . GLN A 1 194 ? 22.148 -0.786 -21.518 1.00 89.75 194 GLN A CA 1
ATOM 1561 C C . GLN A 1 194 ? 21.049 -1.843 -21.297 1.00 89.75 194 GLN A C 1
ATOM 1563 O O . GLN A 1 194 ? 20.123 -1.662 -20.504 1.00 89.75 194 GLN A O 1
ATOM 1568 N N . PRO A 1 195 ? 21.155 -3.019 -21.937 1.00 85.81 195 PRO A N 1
ATOM 1569 C CA . PRO A 1 195 ? 20.087 -4.025 -21.963 1.00 85.81 195 PRO A CA 1
ATOM 1570 C C . PRO A 1 195 ? 19.773 -4.659 -20.602 1.00 85.81 195 PRO A C 1
ATOM 1572 O O . PRO A 1 195 ? 18.759 -5.335 -20.455 1.00 85.81 195 PRO A O 1
ATOM 1575 N N . GLN A 1 196 ? 20.655 -4.491 -19.613 1.00 85.75 196 GLN A N 1
ATOM 1576 C CA . GLN A 1 196 ? 20.474 -5.005 -18.252 1.00 85.75 196 GLN A CA 1
ATOM 1577 C C . GLN A 1 196 ? 20.027 -3.929 -17.256 1.00 85.75 196 GLN A C 1
ATOM 1579 O O . GLN A 1 196 ? 19.708 -4.265 -16.114 1.00 85.75 196 GLN A O 1
ATOM 1584 N N . GLU A 1 197 ? 19.994 -2.656 -17.654 1.00 87.69 197 GLU A N 1
ATOM 1585 C CA . GLU A 1 197 ? 19.574 -1.560 -16.784 1.00 87.69 197 GLU A CA 1
ATOM 1586 C C . GLU A 1 197 ? 18.177 -1.095 -17.205 1.00 87.69 197 GLU A C 1
ATOM 1588 O O . GLU A 1 197 ? 18.002 -0.568 -18.303 1.00 87.69 197 GLU A O 1
ATOM 1593 N N . PRO A 1 198 ? 17.143 -1.314 -16.375 1.00 90.88 198 PRO A N 1
ATOM 1594 C CA . PRO A 1 198 ? 15.822 -0.827 -16.706 1.00 90.88 198 PRO A CA 1
ATOM 1595 C C . PRO A 1 198 ? 15.728 0.676 -16.459 1.00 90.88 198 PRO A C 1
ATOM 1597 O O . PRO A 1 198 ? 16.464 1.253 -15.651 1.00 90.88 198 PRO A O 1
ATOM 1600 N N . LYS A 1 199 ? 14.716 1.285 -17.070 1.00 93.06 199 LYS A N 1
ATOM 1601 C CA . LYS A 1 199 ? 14.269 2.635 -16.756 1.00 93.06 199 LYS A CA 1
ATOM 1602 C C . LYS A 1 199 ? 14.089 2.791 -15.243 1.00 93.06 199 LYS A C 1
ATOM 1604 O O . LYS A 1 199 ? 13.425 1.945 -14.633 1.00 93.06 199 LYS A O 1
ATOM 1609 N N . PRO A 1 200 ? 14.603 3.873 -14.626 1.00 93.44 200 PRO A N 1
ATOM 1610 C CA . PRO A 1 200 ? 14.301 4.189 -13.238 1.00 93.44 200 PRO A CA 1
ATOM 1611 C C . PRO A 1 200 ? 12.793 4.189 -12.974 1.00 93.44 200 PRO A C 1
ATOM 1613 O O . PRO A 1 200 ? 12.055 4.951 -13.598 1.00 93.44 200 PRO A O 1
ATOM 1616 N N . ILE A 1 201 ? 12.339 3.368 -12.027 1.00 95.81 201 ILE A N 1
ATOM 1617 C CA . ILE A 1 201 ? 10.905 3.225 -11.755 1.00 95.81 201 ILE A CA 1
ATOM 1618 C C . ILE A 1 201 ? 10.378 4.290 -10.791 1.00 95.81 201 ILE A C 1
ATOM 1620 O O . ILE A 1 201 ? 11.064 4.731 -9.857 1.00 95.81 201 ILE A O 1
ATOM 1624 N N . THR A 1 202 ? 9.114 4.652 -10.969 1.00 98.19 202 THR A N 1
ATOM 1625 C CA . THR A 1 202 ? 8.342 5.472 -10.037 1.00 98.19 202 THR A CA 1
ATOM 1626 C C . THR A 1 202 ? 7.546 4.566 -9.101 1.00 98.19 202 THR A C 1
ATOM 1628 O O . THR A 1 202 ? 6.805 3.694 -9.542 1.00 98.19 202 THR A O 1
ATOM 1631 N N . MET A 1 203 ? 7.663 4.772 -7.790 1.00 98.56 203 MET A N 1
ATOM 1632 C CA . MET A 1 203 ? 6.928 4.014 -6.768 1.00 98.56 203 MET A CA 1
ATOM 1633 C C . MET A 1 203 ? 6.107 4.942 -5.871 1.00 98.56 203 MET A C 1
ATOM 1635 O O . MET A 1 203 ? 6.398 6.133 -5.738 1.00 98.56 203 MET A O 1
ATOM 1639 N N . LYS A 1 204 ? 5.142 4.375 -5.145 1.00 98.50 204 LYS A N 1
ATOM 1640 C CA . LYS A 1 204 ? 4.479 5.037 -4.022 1.00 98.50 204 LYS A CA 1
ATOM 1641 C C . LYS A 1 204 ? 5.187 4.740 -2.707 1.00 98.50 204 LYS A C 1
ATOM 1643 O O . LYS A 1 204 ? 5.291 3.594 -2.293 1.00 98.50 204 LYS A O 1
ATOM 1648 N N . LEU A 1 205 ? 5.615 5.780 -2.007 1.00 98.38 205 LEU A N 1
ATOM 1649 C CA . LEU A 1 205 ? 6.196 5.708 -0.672 1.00 98.38 20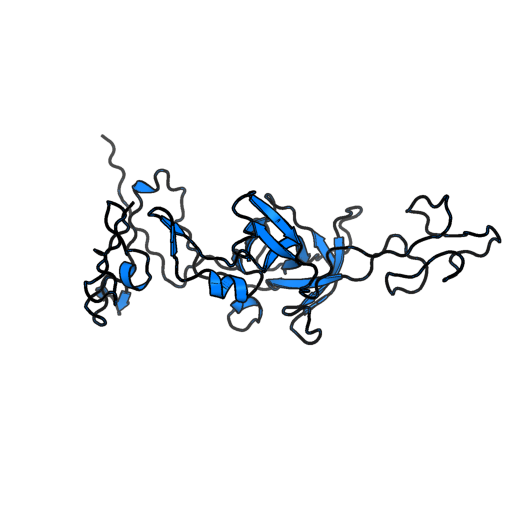5 LEU A CA 1
ATOM 1650 C C . LEU A 1 205 ? 5.095 5.511 0.379 1.00 98.38 205 LEU A C 1
ATOM 1652 O O . LEU A 1 205 ? 4.206 6.353 0.513 1.00 98.38 205 LEU A O 1
ATOM 1656 N N . ILE A 1 206 ? 5.179 4.429 1.155 1.00 97.12 206 ILE A N 1
ATOM 1657 C CA . ILE A 1 206 ? 4.193 4.110 2.205 1.00 97.12 206 ILE A CA 1
ATOM 1658 C C . ILE A 1 206 ? 4.770 4.209 3.620 1.00 97.12 206 ILE A C 1
ATOM 1660 O O . ILE A 1 206 ? 4.034 4.494 4.564 1.00 97.12 206 ILE A O 1
ATOM 1664 N N . LYS A 1 207 ? 6.090 4.045 3.772 1.00 96.56 207 LYS A N 1
ATOM 1665 C CA . LYS A 1 207 ? 6.810 4.178 5.045 1.00 96.56 207 LYS A CA 1
ATOM 1666 C C . LYS A 1 207 ? 8.168 4.844 4.812 1.00 96.56 207 LYS A C 1
ATOM 1668 O O . LYS A 1 207 ? 8.861 4.495 3.862 1.00 96.56 207 LYS A O 1
ATOM 1673 N N . LEU A 1 208 ? 8.561 5.765 5.694 1.00 95.62 208 LEU A N 1
ATOM 1674 C CA . LEU A 1 208 ? 9.891 6.389 5.678 1.00 95.62 208 LEU A CA 1
ATOM 1675 C C . LEU A 1 208 ? 10.955 5.490 6.329 1.00 95.62 208 LEU A C 1
ATOM 1677 O O . LEU A 1 208 ? 10.646 4.550 7.062 1.00 95.62 208 LEU A O 1
ATOM 1681 N N . ASP A 1 209 ? 12.220 5.825 6.108 1.00 92.38 209 ASP A N 1
ATOM 1682 C CA . ASP A 1 209 ? 13.416 5.220 6.720 1.00 92.38 209 ASP A CA 1
ATOM 1683 C C . ASP A 1 209 ? 13.660 5.689 8.168 1.00 92.38 209 ASP A C 1
ATOM 1685 O O . ASP A 1 209 ? 14.741 5.554 8.735 1.00 92.38 209 ASP A O 1
ATOM 1689 N N . SER A 1 210 ? 12.628 6.247 8.791 1.00 91.31 210 SER A N 1
ATOM 1690 C CA . SER A 1 210 ? 12.619 6.708 10.171 1.00 91.31 210 SER A CA 1
ATOM 1691 C C . SER A 1 210 ? 11.318 6.267 10.840 1.00 91.31 210 SER A C 1
ATOM 1693 O O . SER A 1 210 ? 10.307 6.109 10.146 1.00 91.31 210 SER A O 1
ATOM 1695 N N . PRO A 1 211 ? 11.300 6.104 12.178 1.00 90.56 211 PRO A N 1
ATOM 1696 C CA . PRO A 1 211 ? 10.076 5.782 12.903 1.00 90.56 211 PRO A CA 1
ATOM 1697 C C . PRO A 1 211 ? 8.952 6.759 12.554 1.00 90.56 211 PRO A C 1
ATOM 1699 O O . PRO A 1 211 ? 9.162 7.974 12.555 1.00 90.56 211 PRO A O 1
ATOM 1702 N N . THR A 1 212 ? 7.760 6.247 12.257 1.00 89.69 212 THR A N 1
ATOM 1703 C CA . THR A 1 212 ? 6.656 7.087 11.777 1.00 89.69 212 THR A CA 1
ATOM 1704 C C . THR A 1 212 ? 6.207 8.051 12.884 1.00 89.69 212 THR A C 1
ATOM 1706 O O . THR A 1 212 ? 5.917 7.640 14.011 1.00 89.69 212 THR A O 1
ATOM 1709 N N . THR A 1 213 ? 6.125 9.350 12.572 1.00 92.50 213 THR A N 1
ATOM 1710 C CA . THR A 1 213 ? 5.686 10.405 13.504 1.00 92.50 213 THR A CA 1
ATOM 1711 C C . THR A 1 213 ? 4.619 11.293 12.868 1.00 92.50 213 THR A C 1
ATOM 1713 O O . THR A 1 213 ? 4.606 11.399 11.645 1.00 92.50 213 THR A O 1
ATOM 1716 N N . PRO A 1 214 ? 3.771 11.990 13.652 1.00 94.38 214 PRO A N 1
ATOM 1717 C CA . PRO A 1 214 ? 2.757 12.911 13.126 1.00 94.38 214 PRO A CA 1
ATOM 1718 C C . PRO A 1 214 ? 3.260 14.015 12.190 1.00 94.38 214 PRO A C 1
ATOM 1720 O O . PRO A 1 214 ? 2.457 14.597 11.472 1.00 94.38 214 PRO A O 1
ATOM 1723 N N . ASN A 1 215 ? 4.562 14.307 12.202 1.00 93.31 215 ASN A N 1
ATOM 1724 C CA . ASN A 1 215 ? 5.172 15.346 11.372 1.00 93.31 215 ASN A CA 1
ATOM 1725 C C . ASN A 1 215 ? 5.563 14.850 9.971 1.00 93.31 215 ASN A C 1
ATOM 1727 O O . ASN A 1 215 ? 6.073 15.637 9.180 1.00 93.31 215 ASN A O 1
ATOM 1731 N N . TYR A 1 216 ? 5.391 13.559 9.682 1.00 93.88 216 TYR A N 1
ATOM 1732 C CA . TYR A 1 216 ? 5.738 12.959 8.397 1.00 93.88 216 TYR A CA 1
ATOM 1733 C C . TYR A 1 216 ? 4.499 12.689 7.551 1.00 93.88 216 TYR A C 1
ATOM 1735 O O . TYR A 1 216 ? 3.480 12.231 8.064 1.00 93.88 216 TYR A O 1
ATOM 1743 N N . ASP A 1 217 ? 4.617 12.867 6.237 1.00 93.56 217 ASP A N 1
ATOM 1744 C CA . ASP A 1 217 ? 3.487 12.696 5.314 1.00 93.56 217 ASP A CA 1
ATOM 1745 C C . ASP A 1 217 ? 2.959 11.251 5.274 1.00 93.56 217 ASP A C 1
ATOM 1747 O O . ASP A 1 217 ? 1.763 11.014 5.095 1.00 93.56 217 ASP A O 1
ATOM 1751 N N . THR A 1 218 ? 3.819 10.265 5.544 1.00 94.69 218 THR A N 1
ATOM 1752 C CA . THR A 1 218 ? 3.436 8.847 5.670 1.00 94.69 218 THR A CA 1
ATOM 1753 C C . THR A 1 218 ? 2.627 8.550 6.939 1.00 94.69 218 THR A C 1
ATOM 1755 O O . THR A 1 218 ? 1.998 7.495 7.042 1.00 94.69 218 THR A O 1
ATOM 1758 N N . TRP A 1 219 ? 2.548 9.479 7.903 1.00 95.38 219 TRP A N 1
ATOM 1759 C CA . TRP A 1 219 ? 1.761 9.297 9.129 1.00 95.38 219 TRP A CA 1
ATOM 1760 C C . TRP A 1 219 ? 0.285 9.040 8.856 1.00 95.38 219 TRP A C 1
ATOM 1762 O O . TRP A 1 219 ? -0.362 8.272 9.577 1.00 95.38 219 TRP A O 1
ATOM 1772 N N . ALA A 1 220 ? -0.266 9.687 7.828 1.00 94.12 220 ALA A N 1
ATOM 1773 C CA . ALA A 1 220 ? -1.660 9.514 7.448 1.00 94.12 220 ALA A CA 1
ATOM 1774 C C . ALA A 1 220 ? -1.952 8.059 7.045 1.00 94.12 220 ALA A C 1
ATOM 1776 O O . ALA A 1 220 ? -2.997 7.525 7.438 1.00 94.12 220 ALA A O 1
ATOM 1777 N N . LEU A 1 221 ? -0.991 7.417 6.376 1.00 96.25 221 LEU A N 1
ATOM 1778 C CA . LEU A 1 221 ? -1.068 6.045 5.884 1.00 96.25 221 LEU A CA 1
ATOM 1779 C C . LEU A 1 221 ? -0.914 5.003 6.995 1.00 96.25 221 LEU A C 1
ATOM 1781 O O . LEU A 1 221 ? -1.529 3.945 6.916 1.00 96.25 221 LEU A O 1
ATOM 1785 N N . MET A 1 222 ? -0.167 5.294 8.066 1.00 96.00 222 MET A N 1
ATOM 1786 C CA . MET A 1 222 ? -0.003 4.339 9.166 1.00 96.00 222 MET A CA 1
ATOM 1787 C C . MET A 1 222 ? -1.355 3.974 9.801 1.00 96.00 222 MET A C 1
ATOM 1789 O O . MET A 1 222 ? -2.131 4.851 10.215 1.00 96.00 222 MET A O 1
ATOM 1793 N N . PHE A 1 223 ? -1.616 2.675 9.920 1.00 95.19 223 PHE A N 1
ATOM 1794 C CA . PHE A 1 223 ? -2.833 2.132 10.504 1.00 95.19 223 PHE A CA 1
ATOM 1795 C C . PHE A 1 223 ? -2.685 2.045 12.031 1.00 95.19 223 PHE A C 1
ATOM 1797 O O . PHE A 1 223 ? -1.850 1.319 12.558 1.00 95.19 223 PHE A O 1
ATOM 1804 N N . LYS A 1 224 ? -3.480 2.854 12.739 1.00 93.75 224 LYS A N 1
ATOM 1805 C CA . LYS A 1 224 ? -3.312 3.178 14.166 1.00 93.75 224 LYS A CA 1
ATOM 1806 C C . LYS A 1 224 ? -4.277 2.454 15.108 1.00 93.75 224 LYS A C 1
ATOM 1808 O O . LYS A 1 224 ? -4.298 2.766 16.289 1.00 93.75 224 LYS A O 1
ATOM 1813 N N . ASN A 1 225 ? -5.052 1.496 14.601 1.00 90.56 225 ASN A N 1
ATOM 1814 C CA . ASN A 1 225 ? -6.113 0.833 15.367 1.00 90.56 225 ASN A CA 1
ATOM 1815 C C . ASN A 1 225 ? -5.844 -0.675 15.513 1.00 90.56 225 ASN A C 1
ATOM 1817 O O . ASN A 1 225 ? -6.775 -1.472 15.552 1.00 90.56 225 ASN A O 1
ATOM 1821 N N . VAL A 1 226 ? -4.568 -1.072 15.551 1.00 93.00 226 VAL A N 1
ATOM 1822 C CA . VAL A 1 226 ? -4.155 -2.466 15.755 1.00 93.00 226 VAL A CA 1
ATOM 1823 C C . VAL A 1 226 ? -3.397 -2.558 17.068 1.00 93.00 226 VAL A C 1
ATOM 1825 O O . VAL A 1 226 ? -2.384 -1.882 17.247 1.00 93.00 226 VAL A O 1
ATOM 1828 N N . TYR A 1 227 ? -3.867 -3.409 17.973 1.00 92.12 227 TYR A N 1
ATOM 1829 C CA . TYR A 1 227 ? -3.313 -3.571 19.313 1.00 92.12 227 TYR A CA 1
ATOM 1830 C C . TYR A 1 227 ? -2.824 -5.005 19.507 1.00 92.12 227 TYR A C 1
ATOM 1832 O O . TYR A 1 227 ? -3.452 -5.956 19.046 1.00 92.12 227 TYR A O 1
ATOM 1840 N N . SER A 1 228 ? -1.675 -5.160 20.165 1.00 89.44 228 SER A N 1
ATOM 1841 C CA . SER A 1 228 ? -1.157 -6.482 20.511 1.00 89.44 228 SER A CA 1
ATOM 1842 C C . SER A 1 228 ? -1.797 -6.955 21.808 1.00 89.44 228 SER A C 1
ATOM 1844 O O . SER A 1 228 ? -1.663 -6.286 22.828 1.00 89.44 228 SER A O 1
ATOM 1846 N N . LEU A 1 229 ? -2.409 -8.138 21.783 1.00 86.19 229 LEU A N 1
ATOM 1847 C CA . LEU A 1 229 ? -2.916 -8.814 22.982 1.00 86.19 229 LEU A CA 1
ATOM 1848 C C . LEU A 1 229 ? -1.801 -9.562 23.746 1.00 86.19 229 LEU A C 1
ATOM 1850 O O . LEU A 1 229 ? -2.054 -10.276 24.711 1.00 86.19 229 LEU A O 1
ATOM 1854 N N . GLY A 1 230 ? -0.542 -9.390 23.327 1.00 82.38 230 GLY A N 1
ATOM 1855 C CA . GLY A 1 230 ? 0.615 -10.019 23.950 1.00 82.38 230 GLY A CA 1
ATOM 1856 C C . GLY A 1 230 ? 0.774 -11.474 23.520 1.00 82.38 230 GLY A C 1
ATOM 1857 O O . GLY A 1 230 ? 1.242 -11.746 22.415 1.00 82.38 230 GLY A O 1
ATOM 1858 N N . ASN A 1 231 ? 0.444 -12.403 24.416 1.00 77.12 231 ASN A N 1
ATOM 1859 C CA . ASN A 1 231 ? 0.624 -13.835 24.181 1.00 77.12 231 ASN A CA 1
ATOM 1860 C C . ASN A 1 231 ? -0.460 -14.412 23.262 1.00 77.12 231 ASN A C 1
ATOM 1862 O O . ASN A 1 231 ? -1.518 -13.823 23.053 1.00 77.12 231 ASN A O 1
ATOM 1866 N N . SER A 1 232 ? -0.193 -15.603 22.727 1.00 74.31 232 SER A N 1
ATOM 1867 C CA . SER A 1 232 ? -1.158 -16.361 21.934 1.00 74.31 232 SER A CA 1
ATOM 1868 C C . SER A 1 232 ? -2.417 -16.647 22.757 1.00 74.31 232 SER A C 1
ATOM 1870 O O . SER A 1 232 ? -2.346 -17.324 23.783 1.00 74.31 232 SER A O 1
ATOM 1872 N N . ILE A 1 233 ? -3.567 -16.165 22.290 1.00 73.75 233 ILE A N 1
ATOM 1873 C CA . ILE A 1 233 ? -4.869 -16.511 22.861 1.00 73.75 233 ILE A CA 1
ATOM 1874 C C . ILE A 1 233 ? -5.281 -17.859 22.274 1.00 73.75 233 ILE A C 1
ATOM 1876 O O . ILE A 1 233 ? -5.436 -17.994 21.062 1.00 73.75 233 ILE A O 1
ATOM 1880 N N . SER A 1 234 ? -5.422 -18.869 23.131 1.00 76.88 234 SER A N 1
ATOM 1881 C CA . SER A 1 234 ? -5.797 -20.223 22.709 1.00 76.88 234 SER A CA 1
ATOM 1882 C C . SER A 1 234 ? -7.283 -20.370 22.384 1.00 76.88 234 SER A C 1
ATOM 1884 O O . SER A 1 234 ? -7.644 -21.272 21.634 1.00 76.88 234 SER A O 1
ATOM 1886 N N . ASP A 1 235 ? -8.132 -19.516 22.959 1.00 82.00 235 ASP A N 1
ATOM 1887 C CA . ASP A 1 235 ? -9.577 -19.513 22.734 1.00 82.00 235 ASP A CA 1
ATOM 1888 C C . ASP A 1 235 ? -10.094 -18.075 22.635 1.00 82.00 235 ASP A C 1
ATOM 1890 O O . ASP A 1 235 ? -10.220 -17.376 23.641 1.00 82.00 235 ASP A O 1
ATOM 1894 N N . LEU A 1 236 ? -10.381 -17.632 21.412 1.00 79.19 236 LEU A N 1
ATOM 1895 C CA . LEU A 1 236 ? -10.931 -16.302 21.138 1.00 79.19 236 LEU A CA 1
ATOM 1896 C C . LEU A 1 236 ? -12.309 -16.093 21.778 1.00 79.19 236 LEU A C 1
ATOM 1898 O O . LEU A 1 236 ? -12.627 -14.964 22.125 1.00 79.19 236 LEU A O 1
ATOM 1902 N N . ASN A 1 237 ? -13.088 -17.156 22.010 1.00 80.38 237 ASN A N 1
ATOM 1903 C CA . ASN A 1 237 ? -14.410 -17.031 22.636 1.00 80.38 237 ASN A CA 1
ATOM 1904 C C . ASN A 1 237 ? -14.321 -16.692 24.130 1.00 80.38 237 ASN A C 1
ATOM 1906 O O . ASN A 1 237 ? -15.310 -16.285 24.732 1.00 80.38 237 ASN A O 1
ATOM 1910 N N . SER A 1 238 ? -13.144 -16.892 24.731 1.00 80.25 238 SER A N 1
ATOM 1911 C CA . SER A 1 238 ? -12.860 -16.531 26.122 1.00 80.25 238 SER A CA 1
ATOM 1912 C C . SER A 1 238 ? -12.336 -15.102 26.282 1.00 80.25 238 SER A C 1
ATOM 1914 O O . SER A 1 238 ? -12.101 -14.668 27.409 1.00 80.25 238 SER A O 1
ATOM 1916 N N . LEU A 1 239 ? -12.115 -14.382 25.175 1.00 82.62 239 LEU A N 1
ATOM 1917 C CA . LEU A 1 239 ? -11.622 -13.013 25.211 1.00 82.62 239 LEU A CA 1
ATOM 1918 C C . LEU A 1 239 ? -12.743 -12.063 25.638 1.00 82.62 239 LEU A C 1
ATOM 1920 O O . LEU A 1 239 ? -13.738 -11.910 24.937 1.00 82.62 239 LEU A O 1
ATOM 1924 N N . GLU A 1 240 ? -12.528 -11.380 26.757 1.00 85.56 240 GLU A N 1
ATOM 1925 C CA . GLU A 1 240 ? -13.343 -10.249 27.193 1.00 85.56 240 GLU A CA 1
ATOM 1926 C C . GLU A 1 240 ? -12.595 -8.945 26.877 1.00 85.56 240 GLU A C 1
ATOM 1928 O O . GLU A 1 240 ? -11.384 -8.840 27.101 1.00 85.56 240 GLU A O 1
ATOM 1933 N N . LEU A 1 241 ? -13.306 -7.955 26.332 1.00 87.38 241 LEU A N 1
ATOM 1934 C CA . LEU A 1 241 ? -12.771 -6.628 26.032 1.00 87.38 241 LEU A CA 1
ATOM 1935 C C . LEU A 1 241 ? -13.655 -5.572 26.682 1.00 87.38 241 LEU A C 1
ATOM 1937 O O . LEU A 1 241 ? -14.837 -5.503 26.367 1.00 87.38 241 LEU A O 1
ATOM 1941 N N . ASP A 1 242 ? -13.031 -4.693 27.462 1.00 90.44 242 ASP A N 1
ATOM 1942 C CA . ASP A 1 242 ? -13.633 -3.458 27.951 1.00 90.44 242 ASP A CA 1
ATOM 1943 C C . ASP A 1 242 ? -12.911 -2.256 27.335 1.00 90.44 242 ASP A C 1
ATOM 1945 O O . ASP A 1 242 ? -11.686 -2.253 27.180 1.00 90.44 242 ASP A O 1
ATOM 1949 N N . MET A 1 243 ? -13.660 -1.194 27.034 1.00 91.69 243 MET A N 1
ATOM 1950 C CA . MET A 1 243 ? -13.074 0.121 26.778 1.00 91.69 243 MET A CA 1
ATOM 1951 C C . MET A 1 243 ? -13.391 1.058 27.927 1.00 91.69 243 MET A C 1
ATOM 1953 O O . MET A 1 243 ? -14.552 1.309 28.250 1.00 91.69 243 MET A O 1
ATOM 1957 N N . VAL A 1 244 ? -12.326 1.580 28.522 1.00 92.44 244 VAL A N 1
ATOM 1958 C CA . VAL A 1 244 ? -12.378 2.375 29.742 1.00 92.44 244 VAL A CA 1
ATOM 1959 C C . VAL A 1 244 ? -11.869 3.778 29.448 1.00 92.44 244 VAL A C 1
ATOM 1961 O O . VAL A 1 244 ? -10.764 3.960 28.936 1.00 92.44 244 VAL A O 1
ATOM 1964 N N . TYR A 1 245 ? -12.655 4.781 29.820 1.00 92.12 245 TYR A N 1
ATOM 1965 C CA . TYR A 1 245 ? -12.180 6.148 29.956 1.00 92.12 245 TYR A CA 1
ATOM 1966 C C . TYR A 1 245 ? -11.669 6.352 31.382 1.00 92.12 245 TYR A C 1
ATOM 1968 O O . TYR A 1 245 ? -12.427 6.231 32.343 1.00 92.12 245 TYR A O 1
ATOM 1976 N N . ASN A 1 246 ? -10.377 6.653 31.521 1.00 90.00 246 ASN A N 1
ATOM 1977 C CA . ASN A 1 246 ? -9.760 6.945 32.811 1.00 90.00 246 ASN A CA 1
ATOM 1978 C C . ASN A 1 246 ? -9.542 8.457 32.961 1.00 90.00 246 ASN A C 1
ATOM 1980 O O . ASN A 1 246 ? -8.694 9.050 32.290 1.00 90.00 246 ASN A O 1
ATOM 1984 N N . ASN A 1 247 ? -10.290 9.076 33.873 1.00 86.88 247 ASN A N 1
ATOM 1985 C CA . ASN A 1 247 ? -10.144 10.480 34.234 1.00 86.88 247 ASN A CA 1
ATOM 1986 C C . ASN A 1 247 ? -9.503 10.610 35.619 1.00 86.88 247 ASN A C 1
ATOM 1988 O O . ASN A 1 247 ? -10.188 10.627 36.642 1.00 86.88 247 ASN A O 1
ATOM 1992 N N . ALA A 1 248 ? -8.171 10.697 35.646 1.00 85.62 248 ALA A N 1
ATOM 1993 C CA . ALA A 1 248 ? -7.382 10.869 36.870 1.00 85.62 248 ALA A CA 1
ATOM 1994 C C . ALA A 1 248 ? -7.665 9.806 37.957 1.00 85.62 248 ALA A C 1
ATOM 1996 O O . ALA A 1 248 ? -7.679 10.113 39.150 1.00 85.62 248 ALA A O 1
ATOM 1997 N N . GLY A 1 249 ? -7.868 8.553 37.543 1.00 84.00 249 GLY A N 1
ATOM 1998 C CA . GLY A 1 249 ? -8.131 7.408 38.418 1.00 84.00 249 GLY A CA 1
ATOM 1999 C C . GLY A 1 249 ? -9.609 7.051 38.571 1.00 84.00 249 GLY A C 1
ATOM 2000 O O . GLY A 1 249 ? -9.909 6.036 39.195 1.00 84.00 249 GLY A O 1
ATOM 2001 N N . LEU A 1 250 ? -10.525 7.847 38.009 1.00 88.00 250 LEU A N 1
ATOM 2002 C CA . LEU A 1 250 ? -11.919 7.444 37.852 1.00 88.00 250 LEU A CA 1
ATOM 2003 C C . LEU A 1 250 ? -12.075 6.715 36.518 1.00 88.00 250 LEU A C 1
ATOM 2005 O O . LEU A 1 250 ? -11.901 7.319 35.461 1.00 88.00 250 LEU A O 1
ATOM 2009 N N . GLU A 1 251 ? -12.369 5.424 36.591 1.00 91.12 251 GLU A N 1
ATOM 2010 C CA . GLU A 1 251 ? -12.559 4.561 35.430 1.00 91.12 251 GLU A CA 1
ATOM 2011 C C . GLU A 1 251 ? -14.044 4.391 35.131 1.00 91.12 251 GLU A C 1
ATOM 2013 O O . GLU A 1 251 ? -14.831 4.006 35.998 1.00 91.12 251 GLU A O 1
ATOM 2018 N N . GLU A 1 252 ? -14.418 4.687 33.892 1.00 92.06 252 GLU A N 1
ATOM 2019 C CA . GLU A 1 252 ? -15.785 4.575 33.404 1.00 92.06 252 GLU A CA 1
ATOM 2020 C C . GLU A 1 252 ? -15.796 3.762 32.110 1.00 92.06 252 GLU A C 1
ATOM 2022 O O . GLU A 1 252 ? -14.970 3.976 31.226 1.00 92.06 252 GLU A O 1
ATOM 2027 N N . THR A 1 253 ? -16.748 2.842 31.977 1.00 91.44 253 THR A N 1
ATOM 2028 C CA . THR A 1 253 ? -16.994 2.087 30.733 1.00 91.44 253 THR A CA 1
ATOM 2029 C C . THR A 1 253 ? -18.123 2.688 29.898 1.00 91.44 253 THR A C 1
ATOM 2031 O O . THR A 1 253 ? -18.376 2.249 28.778 1.00 91.44 253 THR A O 1
ATOM 2034 N N . HIS A 1 254 ? -18.800 3.702 30.438 1.00 91.94 254 HIS A N 1
ATOM 2035 C CA . HIS A 1 254 ? -19.934 4.376 29.824 1.00 91.94 254 HIS A CA 1
ATOM 2036 C C . HIS A 1 254 ? -19.685 5.876 29.783 1.00 91.94 254 HIS A C 1
ATOM 2038 O O . HIS A 1 254 ? -19.137 6.461 30.716 1.00 91.94 254 HIS A O 1
ATOM 2044 N N . SER A 1 255 ? -20.120 6.501 28.697 1.00 89.25 255 SER A N 1
ATOM 2045 C CA . SER A 1 255 ? -20.006 7.941 28.530 1.00 89.25 255 SER A CA 1
ATOM 2046 C C . SER A 1 255 ? -21.001 8.677 29.433 1.00 89.25 255 SER A C 1
ATOM 2048 O O . SER A 1 255 ? -22.187 8.367 29.443 1.00 89.25 255 SER A O 1
ATOM 2050 N N . GLN A 1 256 ? -20.558 9.724 30.135 1.00 86.50 256 GLN A N 1
ATOM 2051 C CA . GLN A 1 256 ? -21.459 10.618 30.893 1.00 86.50 256 GLN A CA 1
ATOM 2052 C C . GLN A 1 256 ? -22.297 11.542 29.990 1.00 86.50 256 GLN A C 1
ATOM 2054 O O . GLN A 1 256 ? -23.167 12.275 30.460 1.00 86.50 256 GLN A O 1
ATOM 2059 N N . VAL A 1 257 ? -22.011 11.542 28.688 1.00 79.12 257 VAL A N 1
ATOM 2060 C CA . VAL A 1 257 ? -22.725 12.288 27.644 1.00 79.12 257 VAL A CA 1
ATOM 2061 C C . VAL A 1 257 ? -23.262 11.305 26.596 1.00 79.12 257 VAL A C 1
ATOM 2063 O O . VAL A 1 257 ? -22.770 10.188 26.506 1.00 79.12 257 VAL A O 1
ATOM 2066 N N . ASN A 1 258 ? -24.251 11.691 25.786 1.00 69.12 258 ASN A N 1
ATOM 2067 C CA . ASN A 1 258 ? -24.864 10.819 24.763 1.00 69.12 258 ASN A CA 1
ATOM 2068 C C . ASN A 1 258 ? -25.545 9.562 25.343 1.00 69.12 258 ASN A C 1
ATOM 2070 O O . ASN A 1 258 ? -25.136 8.435 25.089 1.00 69.12 258 ASN A O 1
ATOM 2074 N N . ASN A 1 259 ? -26.616 9.765 26.116 1.00 79.19 259 ASN A N 1
ATOM 2075 C CA . ASN A 1 259 ? -27.530 8.702 26.562 1.00 79.19 259 ASN A CA 1
ATOM 2076 C C . ASN A 1 259 ? -26.891 7.555 27.370 1.00 79.19 259 ASN A C 1
ATOM 2078 O O . ASN A 1 259 ? -27.465 6.473 27.426 1.00 79.19 259 ASN A O 1
ATOM 2082 N N . PHE A 1 260 ? -25.750 7.788 28.028 1.00 85.25 260 PHE A N 1
ATOM 2083 C CA . PHE A 1 260 ? -25.064 6.784 28.850 1.00 85.25 260 PHE A CA 1
ATOM 2084 C C . PHE A 1 260 ? -24.691 5.505 28.095 1.00 85.25 260 PHE A C 1
ATOM 2086 O O . PHE A 1 260 ? -24.700 4.427 28.678 1.00 85.25 260 PHE A O 1
ATOM 2093 N N . GLN A 1 261 ? -24.369 5.607 26.805 1.00 88.62 261 GLN A N 1
ATOM 2094 C CA . GLN A 1 261 ? -23.894 4.457 26.038 1.00 88.62 261 GLN A CA 1
ATOM 2095 C C . GLN A 1 261 ? -22.528 3.977 26.536 1.00 88.62 261 GLN A C 1
ATOM 2097 O O . GLN A 1 261 ? -21.679 4.784 26.935 1.00 88.62 261 GLN A O 1
ATOM 2102 N N . SER A 1 262 ? -22.305 2.662 26.469 1.00 91.38 262 SER A N 1
ATOM 2103 C CA . SER A 1 262 ? -20.981 2.085 26.691 1.00 91.38 262 SER A CA 1
ATOM 2104 C C . SER A 1 262 ? -20.002 2.601 25.628 1.00 91.38 262 SER A C 1
ATOM 2106 O O . SER A 1 262 ? -20.391 2.906 24.494 1.00 91.38 262 SER A O 1
ATOM 2108 N N . PHE A 1 263 ? -18.713 2.693 25.957 1.00 91.50 263 PHE A N 1
ATOM 2109 C CA . PHE A 1 263 ? -17.719 3.068 24.952 1.00 91.50 263 PHE A CA 1
ATOM 2110 C C . PHE A 1 263 ? -17.661 2.031 23.820 1.00 91.50 263 PHE A C 1
ATOM 2112 O O . PHE A 1 263 ? -17.532 2.421 22.663 1.00 91.50 263 PHE A O 1
ATOM 2119 N N . LEU A 1 264 ? -17.831 0.735 24.105 1.00 90.06 264 LEU A N 1
ATOM 2120 C CA . LEU A 1 264 ? -17.906 -0.318 23.076 1.00 90.06 264 LEU A CA 1
ATOM 2121 C C . LEU A 1 264 ? -19.009 -0.047 22.057 1.00 90.06 264 LEU A C 1
ATOM 2123 O O . LEU A 1 264 ? -18.759 -0.122 20.853 1.00 90.06 264 LEU A O 1
ATOM 2127 N N . THR A 1 265 ? -20.183 0.372 22.520 1.00 87.88 265 THR A N 1
ATOM 2128 C CA . THR A 1 265 ? -21.288 0.774 21.649 1.00 87.88 265 THR A CA 1
ATOM 2129 C C . THR A 1 265 ? -20.945 2.031 20.847 1.00 87.88 265 THR A C 1
ATOM 2131 O O . THR A 1 265 ? -21.170 2.069 19.638 1.00 87.88 265 THR A O 1
ATOM 2134 N N . ILE A 1 266 ? -20.336 3.043 21.479 1.00 87.06 266 ILE A N 1
ATOM 2135 C CA . ILE A 1 266 ? -19.960 4.310 20.821 1.00 87.06 266 ILE A CA 1
ATOM 2136 C C . ILE A 1 266 ? -18.954 4.093 19.680 1.00 87.06 266 ILE A C 1
ATOM 2138 O O . ILE A 1 266 ? -19.072 4.725 18.630 1.00 87.06 266 ILE A O 1
ATOM 2142 N N . PHE A 1 267 ? -17.978 3.198 19.852 1.00 84.12 267 PHE A N 1
ATOM 2143 C CA . PHE A 1 267 ? -17.014 2.856 18.796 1.00 84.12 267 PHE A CA 1
ATOM 2144 C C . PHE A 1 267 ? -17.525 1.774 17.827 1.00 84.12 267 PHE A C 1
ATOM 2146 O O . PHE A 1 267 ? -16.791 1.366 16.925 1.00 84.12 267 PHE A O 1
ATOM 2153 N N . GLY A 1 268 ? -18.776 1.326 17.976 1.00 82.44 268 GLY A N 1
ATOM 2154 C CA . GLY A 1 268 ? -19.418 0.371 17.072 1.00 82.44 268 GLY A CA 1
ATOM 2155 C C . GLY A 1 268 ? -18.942 -1.077 17.222 1.00 82.44 268 GLY A C 1
ATOM 2156 O O . GLY A 1 268 ? -19.095 -1.857 16.285 1.00 82.44 268 GLY A O 1
ATOM 2157 N N . LEU A 1 269 ? -18.351 -1.432 18.367 1.00 83.69 269 LEU A N 1
ATOM 2158 C CA . LEU A 1 269 ? -17.881 -2.787 18.686 1.00 83.69 269 LEU A CA 1
ATOM 2159 C C . LEU A 1 269 ? -18.948 -3.639 19.385 1.00 83.69 269 LEU A C 1
ATOM 2161 O O . LEU A 1 269 ? -18.907 -4.858 19.289 1.00 83.69 269 LEU A O 1
ATOM 2165 N N . ASP A 1 270 ? -19.909 -2.992 20.039 1.00 86.44 270 ASP A N 1
ATOM 2166 C CA . ASP A 1 270 ? -21.030 -3.620 20.740 1.00 86.44 270 ASP A CA 1
ATOM 2167 C C . ASP A 1 270 ? -22.341 -3.022 20.209 1.00 86.44 270 ASP A C 1
ATOM 2169 O O . ASP A 1 270 ? -22.855 -2.008 20.686 1.00 86.44 270 ASP A O 1
ATOM 2173 N N . THR A 1 271 ? -22.805 -3.594 19.100 1.00 84.25 271 THR A N 1
ATOM 2174 C CA . THR A 1 271 ? -23.987 -3.134 18.350 1.00 84.25 271 THR A CA 1
ATOM 2175 C C . THR A 1 271 ? -25.039 -4.227 18.199 1.00 84.25 271 THR A C 1
ATOM 2177 O O . THR A 1 271 ? -26.037 -4.027 17.506 1.00 84.25 271 THR A O 1
ATOM 2180 N N . ARG A 1 272 ? -24.826 -5.392 18.819 1.00 80.69 272 ARG A N 1
ATOM 2181 C CA . ARG A 1 272 ? -25.653 -6.590 18.660 1.00 80.69 272 ARG A CA 1
ATOM 2182 C C . ARG A 1 272 ? -25.793 -7.334 19.971 1.00 80.69 272 ARG A C 1
ATOM 2184 O O . ARG A 1 272 ? -25.017 -7.072 20.868 1.00 80.69 272 ARG A O 1
ATOM 2191 N N . ASN A 1 273 ? -26.775 -8.232 20.035 1.00 83.81 273 ASN A N 1
ATOM 2192 C CA . ASN A 1 273 ? -26.917 -9.196 21.121 1.00 83.81 273 ASN A CA 1
ATOM 2193 C C . ASN A 1 273 ? -26.216 -10.531 20.789 1.00 83.81 273 ASN A C 1
ATOM 2195 O O . ASN A 1 273 ? -25.877 -10.803 19.637 1.00 83.81 273 ASN A O 1
ATOM 2199 N N . SER A 1 274 ? -26.138 -11.427 21.774 1.00 81.06 274 SER A N 1
ATOM 2200 C CA . SER A 1 274 ? -25.687 -12.830 21.630 1.00 81.06 274 SER A CA 1
ATOM 2201 C C . SER A 1 274 ? -26.394 -13.699 20.568 1.00 81.06 274 SER A C 1
ATOM 2203 O O . SER A 1 274 ? -25.932 -14.800 20.280 1.00 81.06 274 SER A O 1
ATOM 2205 N N . ASN A 1 275 ? -27.508 -13.256 19.973 1.00 81.25 275 ASN A N 1
ATOM 2206 C CA . ASN A 1 275 ? -28.149 -13.942 18.839 1.00 81.25 275 ASN A CA 1
ATOM 2207 C C . ASN A 1 275 ? -27.747 -13.343 17.476 1.00 81.25 275 ASN A C 1
ATOM 2209 O O . ASN A 1 275 ? -28.188 -13.840 16.439 1.00 81.25 275 ASN A O 1
ATOM 2213 N N . GLY A 1 276 ? -26.931 -12.284 17.463 1.00 77.75 276 GLY A N 1
ATOM 2214 C CA . GLY A 1 276 ? -26.517 -11.555 16.265 1.00 77.75 276 GLY A CA 1
ATOM 2215 C C . GLY A 1 276 ? -27.522 -10.506 15.777 1.00 77.75 276 GLY A C 1
ATOM 2216 O O . GLY A 1 276 ? -27.336 -9.962 14.685 1.00 77.75 276 GLY A O 1
ATOM 2217 N N . ASP A 1 277 ? -28.568 -10.200 16.551 1.00 82.06 277 ASP A N 1
ATOM 2218 C CA . ASP A 1 277 ? -29.528 -9.148 16.201 1.00 82.06 277 ASP A CA 1
ATOM 2219 C C . ASP A 1 277 ? -28.951 -7.770 16.532 1.00 82.06 277 ASP A C 1
ATOM 2221 O O . ASP A 1 277 ? -28.386 -7.584 17.610 1.00 82.06 277 ASP A O 1
ATOM 2225 N N . GLU A 1 278 ? -29.133 -6.786 15.646 1.00 83.44 278 GLU A N 1
ATOM 2226 C CA . GLU A 1 278 ? -28.764 -5.394 15.929 1.00 83.44 278 GLU A CA 1
ATOM 2227 C C . GLU A 1 278 ? -29.546 -4.842 17.126 1.00 83.44 278 GLU A C 1
ATOM 2229 O O . GLU A 1 278 ? -30.779 -4.861 17.171 1.00 83.44 278 GLU A O 1
ATOM 2234 N N . LEU A 1 279 ? -28.808 -4.300 18.089 1.00 83.44 279 LEU A N 1
ATOM 2235 C CA . LEU A 1 279 ? -29.344 -3.587 19.235 1.00 83.44 279 LEU A CA 1
ATOM 2236 C C . LEU A 1 279 ? -29.432 -2.117 18.871 1.00 83.44 279 LEU A C 1
ATOM 2238 O O . LEU A 1 279 ? -28.529 -1.353 19.188 1.00 83.44 279 LEU A O 1
ATOM 2242 N N . ILE A 1 280 ? -30.494 -1.714 18.185 1.00 84.75 280 ILE A N 1
ATOM 2243 C CA . ILE A 1 280 ? -30.736 -0.312 17.849 1.00 84.75 280 ILE A CA 1
ATOM 2244 C C . ILE A 1 280 ? -31.981 0.204 18.556 1.00 84.75 280 ILE A C 1
ATOM 2246 O O . ILE A 1 280 ? -32.942 -0.531 18.805 1.00 84.75 280 ILE A O 1
ATOM 2250 N N . ASP A 1 281 ? -31.952 1.475 18.931 1.00 84.00 281 ASP A N 1
ATOM 2251 C CA . ASP A 1 281 ? -33.093 2.114 19.551 1.00 84.00 281 ASP A CA 1
ATOM 2252 C C . ASP A 1 281 ? -34.280 2.248 18.564 1.00 84.00 281 ASP A C 1
ATOM 2254 O O . ASP A 1 281 ? -34.098 2.223 17.344 1.00 84.00 281 ASP A O 1
ATOM 2258 N N . PRO A 1 282 ? -35.521 2.431 19.057 1.00 84.12 282 PRO A N 1
ATOM 2259 C CA . PRO A 1 282 ? -36.703 2.526 18.197 1.00 84.12 282 PRO A CA 1
ATOM 2260 C C . PRO A 1 282 ? -36.697 3.695 17.200 1.00 84.12 282 PRO A C 1
ATOM 2262 O O . PRO A 1 282 ? -37.476 3.666 16.246 1.00 84.12 282 PRO A O 1
ATOM 2265 N N . SER A 1 283 ? -35.886 4.735 17.429 1.00 84.00 283 SER A N 1
ATOM 2266 C CA . SER A 1 283 ? -35.726 5.864 16.503 1.00 84.00 283 SER A CA 1
ATOM 2267 C C . SER A 1 283 ? -34.649 5.637 15.440 1.00 84.00 283 SER A C 1
ATOM 2269 O O . SER A 1 283 ? -34.565 6.419 14.493 1.00 84.00 283 SER A O 1
ATOM 2271 N N . ASN A 1 284 ? -33.904 4.530 15.532 1.00 80.19 284 ASN A N 1
ATOM 2272 C CA . ASN A 1 284 ? -32.825 4.169 14.619 1.00 80.19 284 ASN A CA 1
ATOM 2273 C C . ASN A 1 284 ? -31.677 5.201 14.609 1.00 80.19 284 ASN A C 1
ATOM 2275 O O . ASN A 1 284 ? -31.002 5.380 13.590 1.00 80.19 284 ASN A O 1
ATOM 2279 N N . GLU A 1 285 ? -31.483 5.896 15.731 1.00 79.25 285 GLU A N 1
ATOM 2280 C CA . GLU A 1 285 ? -30.482 6.948 15.913 1.00 79.25 285 GLU A CA 1
ATOM 2281 C C . GLU A 1 285 ? -29.236 6.439 16.646 1.00 79.25 285 GLU A C 1
ATOM 2283 O O . GLU A 1 285 ? -28.144 6.963 16.414 1.00 79.25 285 GLU A O 1
ATOM 2288 N N . PHE A 1 286 ? -29.362 5.432 17.519 1.00 78.12 286 PHE A N 1
ATOM 2289 C CA . PHE A 1 286 ? -28.236 4.957 18.319 1.00 78.12 286 PHE A CA 1
ATOM 2290 C C . PHE A 1 286 ? -28.350 3.490 18.761 1.00 78.12 286 PHE A C 1
ATOM 2292 O O . PHE A 1 286 ? -29.438 2.952 18.954 1.00 78.12 286 PHE A O 1
ATOM 2299 N N . TYR A 1 287 ? -27.198 2.831 18.935 1.00 83.44 287 TYR A N 1
ATOM 2300 C CA . TYR A 1 287 ? -27.135 1.439 19.388 1.00 83.44 287 TYR A CA 1
ATOM 2301 C C . TYR A 1 287 ? -27.339 1.310 20.912 1.00 83.44 287 TYR A C 1
ATOM 2303 O O . TYR A 1 287 ? -27.028 2.220 21.681 1.00 83.44 287 TYR A O 1
ATOM 2311 N N . LEU A 1 288 ? -27.869 0.172 21.350 1.00 83.38 288 LEU A N 1
ATOM 2312 C CA . LEU A 1 288 ? -28.237 -0.172 22.726 1.00 83.38 288 LEU A CA 1
ATOM 2313 C C . LEU A 1 288 ? -27.430 -1.377 23.233 1.00 83.38 288 LEU A C 1
ATOM 2315 O O . LEU A 1 288 ? -27.984 -2.253 23.896 1.00 83.38 288 LEU A O 1
ATOM 2319 N N . GLY A 1 289 ? -26.148 -1.437 22.871 1.00 83.94 289 GLY A N 1
ATOM 2320 C CA . GLY A 1 289 ? -25.229 -2.462 23.355 1.00 83.94 289 GLY A CA 1
ATOM 2321 C C . GLY A 1 289 ? -25.119 -2.479 24.882 1.00 83.94 289 GLY A C 1
ATOM 2322 O O . GLY A 1 289 ? -25.340 -1.458 25.546 1.00 83.94 289 GLY A O 1
ATOM 2323 N N . ASP A 1 290 ? -24.831 -3.649 25.447 1.00 83.12 290 ASP A N 1
ATOM 2324 C CA . ASP A 1 290 ? -24.807 -3.882 26.897 1.00 83.12 290 ASP A CA 1
ATOM 2325 C C . ASP A 1 290 ? -23.431 -3.635 27.549 1.00 83.12 290 ASP A C 1
ATOM 2327 O O . ASP A 1 290 ? -23.261 -3.809 28.761 1.00 83.12 290 ASP A O 1
ATOM 2331 N N . GLY A 1 291 ? -22.461 -3.185 26.755 1.00 84.38 291 GLY A N 1
ATOM 2332 C CA . GLY A 1 291 ? -21.078 -2.973 27.145 1.00 84.38 291 GLY A CA 1
ATOM 2333 C C . GLY A 1 291 ? -20.220 -4.227 27.070 1.00 84.38 291 GLY A C 1
ATOM 2334 O O . GLY A 1 291 ? -19.197 -4.265 27.752 1.00 84.38 291 GLY A O 1
ATOM 2335 N N . LYS A 1 292 ? -20.604 -5.237 26.283 1.00 84.50 292 LYS A N 1
ATOM 2336 C CA . LYS A 1 292 ? -19.816 -6.455 26.077 1.00 84.50 292 LYS A CA 1
ATOM 2337 C C . LYS A 1 292 ? -19.706 -6.801 24.603 1.00 84.50 292 LYS A C 1
ATOM 2339 O O . LYS A 1 292 ? -20.561 -6.469 23.794 1.00 84.50 292 LYS A O 1
ATOM 2344 N N . ILE A 1 293 ? -18.619 -7.481 24.246 1.00 81.50 293 ILE A N 1
ATOM 2345 C CA . ILE A 1 293 ? -18.538 -8.121 22.935 1.00 81.50 293 ILE A CA 1
ATOM 2346 C C . ILE A 1 293 ? -19.347 -9.413 22.995 1.00 81.50 293 ILE A C 1
ATOM 2348 O O . ILE A 1 293 ? -19.004 -10.332 23.739 1.00 81.50 293 ILE A O 1
ATOM 2352 N N . ASP A 1 294 ? -20.400 -9.468 22.190 1.00 76.00 294 ASP A N 1
ATOM 2353 C CA . ASP A 1 294 ? -21.149 -10.687 21.926 1.00 76.00 294 ASP A CA 1
ATOM 2354 C C . ASP A 1 294 ? -20.453 -11.508 20.828 1.00 76.00 294 ASP A C 1
ATOM 2356 O O . ASP A 1 294 ? -20.165 -10.994 19.742 1.00 76.00 294 ASP A O 1
ATOM 2360 N N . ASN A 1 295 ? -20.168 -12.779 21.138 1.00 64.81 295 ASN A N 1
ATOM 2361 C CA . ASN A 1 295 ? -19.537 -13.761 20.243 1.00 64.81 295 ASN A CA 1
ATOM 2362 C C . ASN A 1 295 ? -20.567 -14.628 19.513 1.00 64.81 295 ASN A C 1
ATOM 2364 O O . ASN A 1 295 ? -21.569 -15.016 20.159 1.00 64.81 295 ASN A O 1
#

Radius of gyration: 25.84 Å; chains: 1; bounding box: 68×46×80 Å

Foldseek 3Di:
DDDDDDDDDDDDLQQFDFPFKFFLDLQLVVQQDDFDDDPLDTHGGFALFWFWFDKWKWKDDPDPDPPPDPFKAWAKAFLQLVDPVGDIDGTIIGTDDDPPQWDADRRSRMIGGDNDDQQIWMWMATFTWGADPVVRDTDGDPVDDRNWDPDWAFKAFPAPPDPLDDLWFDNPPPPDTQDDPHGIDDDQPDPTHDSPHTNHIYTHTQHHSHTDDPVDPNVSGIDSPHHDPDDDDPDPVPDKDADWDADPNDTDQFDPDDPRHGVCQVSPQFQADLVSHGQADPVNPGGDGPRIRRD

Secondary structure (DSSP, 8-state):
--PPP-------GGGSPPSSEEESSHHHHHHH-S-EEETTEEE----SEEEEEEEEEEEE-S-S--TT-TTEEEEEEESSTT-TTSSEEEEEEEEPPBTTTEEEETTTTEEEESS--TTS-EEEEEEEEEEETTTTEEEE-TT---S---S----EE--TT--S--S---SS-SS----BTTTEE--SSSSS--TTSPPPEEEEEEE-SS---TTSGGGGTB--------SPPS-GGG------EEETTEEESB-SSSTT-BHHHHTTS--B-TTS-B-B-TTSSSB---SS---